Protein AF-A0A529NVM5-F1 (afdb_monomer)

Nearest PDB structures (foldseek):
  3u52-assembly1_D  TM=8.741E-01  e=4.262E-04  Stutzerimonas stutzeri
  3n1x-assembly1_B-1  TM=8.010E-01  e=1.648E-03  Pseudomonas sp. OX1
  5tdv-assembly1_F  TM=9.335E-01  e=7.988E-03  Ectopseudomonas mendocina
  3dhi-assembly1_B  TM=9.349E-01  e=1.059E-02  Ectopseudomonas mendocina
  5tds-assembly1_B  TM=7.898E-01  e=5.384E-03  Ectopseudomonas mendocina

Solvent-accessible surface area (backbone atoms only — not comparable to full-atom values): 11086 Å² total; per-residue (Å²): 128,81,80,79,72,69,96,60,102,57,93,59,75,88,70,72,85,52,94,60,70,87,42,96,63,81,76,90,69,85,49,95,53,102,57,71,48,72,45,49,74,72,26,60,77,72,45,88,51,47,92,76,81,47,96,56,68,68,92,62,55,49,99,87,66,45,48,86,67,51,73,79,75,46,91,74,84,71,98,56,75,82,71,65,72,60,90,82,50,66,43,76,67,58,43,52,57,51,51,54,52,51,52,54,48,54,53,50,53,52,53,49,37,57,74,72,44,52,76,78,73,55,55,70,70,57,54,52,45,45,60,52,57,54,40,52,46,27,57,57,29,36,53,52,11,52,53,26,53,57,50,25,72,56,36,78,34,39,44,56,16,48,51,31,39,56,54,13,49,54,27,39,49,51,20,49,48,53,70,77,107

Mean predicted aligned error: 7.05 Å

Radius of gyration: 23.06 Å; Cα contacts (8 Å, |Δi|>4): 132; chains: 1; bounding box: 57×32×64 Å

Foldseek 3Di:
DAQPPDPDLDPPPVPGDDVCPVPPDDDNDDDPDPDHDVLCVVFQCPPPDCVRPNSDPAPDDDPVRHHQEDPVVDPDDDPDLRPDADPVSDDDVNLCVVVVVVVVVVVVVVVVCVVVVVVVPDDPVVVVCLCPVVLVVLVVLLVQLVVLVVVLSHRRGRNRSRVSNSSSVVSNVSSVVSVVD

Structure (mmCIF, N/CA/C/O backbone):
data_AF-A0A529NVM5-F1
#
_entry.id   AF-A0A529NVM5-F1
#
loop_
_atom_site.group_PDB
_atom_site.id
_atom_site.type_symbol
_atom_site.label_atom_id
_atom_site.label_alt_id
_atom_site.label_comp_id
_atom_site.label_asym_id
_atom_site.label_entity_id
_atom_site.label_seq_id
_atom_site.pdbx_PDB_ins_code
_atom_site.Cartn_x
_atom_site.Cartn_y
_atom_site.Cartn_z
_atom_site.occupancy
_atom_site.B_iso_or_equiv
_atom_site.auth_seq_id
_atom_site.auth_comp_id
_atom_site.auth_asym_id
_atom_site.auth_atom_id
_atom_site.pdbx_PDB_model_num
ATOM 1 N N . MET A 1 1 ? 3.463 1.694 -30.653 1.00 33.12 1 MET A N 1
ATOM 2 C CA . MET A 1 1 ? 4.590 1.704 -31.615 1.00 33.12 1 MET A CA 1
ATOM 3 C C . MET A 1 1 ? 5.837 1.945 -30.790 1.00 33.12 1 MET A C 1
ATOM 5 O O . MET A 1 1 ? 5.874 2.990 -30.148 1.00 33.12 1 MET A O 1
ATOM 9 N N . PRO A 1 2 ? 6.788 1.002 -30.701 1.00 37.41 2 PRO A N 1
ATOM 10 C CA . PRO A 1 2 ? 8.022 1.267 -29.974 1.00 37.41 2 PRO A CA 1
ATOM 11 C C . PRO A 1 2 ? 8.706 2.457 -30.649 1.00 37.41 2 PRO A C 1
ATOM 13 O O . PRO A 1 2 ? 8.752 2.519 -31.879 1.00 37.41 2 PRO A O 1
ATOM 16 N N . ALA A 1 3 ? 9.161 3.431 -29.861 1.00 41.44 3 ALA A N 1
ATOM 17 C CA . ALA A 1 3 ? 9.941 4.536 -30.389 1.00 41.44 3 ALA A CA 1
ATOM 18 C C . ALA A 1 3 ? 11.150 3.939 -31.116 1.00 41.44 3 ALA A C 1
ATOM 20 O O . ALA A 1 3 ? 11.989 3.278 -30.504 1.00 41.44 3 ALA A O 1
ATOM 21 N N . THR A 1 4 ? 11.224 4.123 -32.432 1.00 44.16 4 THR A N 1
ATOM 22 C CA . THR A 1 4 ? 12.453 3.859 -33.171 1.00 44.16 4 THR A CA 1
ATOM 23 C C . THR A 1 4 ? 13.450 4.899 -32.692 1.00 44.16 4 THR A C 1
ATOM 25 O O . THR A 1 4 ? 13.384 6.057 -33.103 1.00 44.16 4 THR A O 1
ATOM 28 N N . SER A 1 5 ? 14.294 4.497 -31.7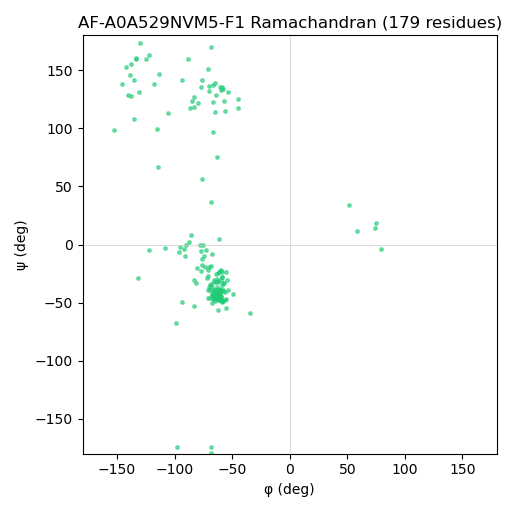40 1.00 44.94 5 SER A N 1
ATOM 29 C CA . SER A 1 5 ? 15.425 5.279 -31.253 1.00 44.94 5 SER A CA 1
ATOM 30 C C . SER A 1 5 ? 16.151 5.859 -32.462 1.00 44.94 5 SER A C 1
ATOM 32 O O . SER A 1 5 ? 16.615 5.120 -33.334 1.00 44.94 5 SER A O 1
ATOM 34 N N . SER A 1 6 ? 16.191 7.191 -32.551 1.00 43.59 6 SER A N 1
ATOM 35 C CA . SER A 1 6 ? 17.105 7.847 -33.471 1.00 43.59 6 SER A CA 1
ATOM 36 C C . SER A 1 6 ? 18.510 7.394 -33.088 1.00 43.59 6 SER A C 1
ATOM 38 O O . SER A 1 6 ? 18.859 7.317 -31.910 1.00 43.59 6 SER A O 1
ATOM 40 N N . SER A 1 7 ? 19.284 7.018 -34.096 1.00 44.81 7 SER A N 1
ATOM 41 C CA . SER A 1 7 ? 20.569 6.322 -34.022 1.00 44.81 7 SER A CA 1
ATOM 42 C C . SER A 1 7 ? 21.718 7.159 -33.439 1.00 44.81 7 SER A C 1
ATOM 44 O O . SER A 1 7 ? 22.854 7.066 -33.897 1.00 44.81 7 SER A O 1
ATOM 46 N N . VAL A 1 8 ? 21.447 8.005 -32.449 1.00 48.84 8 VAL A N 1
ATOM 47 C CA . VAL A 1 8 ? 22.445 8.808 -31.753 1.00 48.84 8 VAL A CA 1
ATOM 48 C C . VAL A 1 8 ? 22.134 8.707 -30.268 1.00 48.84 8 VAL A C 1
ATOM 50 O O . VAL A 1 8 ? 21.141 9.261 -29.804 1.00 48.84 8 VAL A O 1
ATOM 53 N N . GLY A 1 9 ? 22.977 7.981 -29.529 1.00 47.12 9 GLY A N 1
ATOM 54 C CA . GLY A 1 9 ? 22.955 7.907 -28.067 1.00 47.12 9 GLY A CA 1
ATOM 55 C C . GLY A 1 9 ? 23.246 9.276 -27.454 1.00 47.12 9 GLY A C 1
ATOM 56 O O . GLY A 1 9 ? 24.350 9.553 -27.004 1.00 47.12 9 GLY A O 1
ATOM 57 N N . SER A 1 10 ? 22.256 10.155 -27.501 1.00 55.34 10 SER A N 1
ATOM 58 C CA . SER A 1 10 ? 22.255 11.496 -26.942 1.00 55.34 10 SER A CA 1
ATOM 59 C C . SER A 1 10 ? 21.165 11.556 -25.881 1.00 55.34 10 SER A C 1
ATOM 61 O O . SER A 1 10 ? 20.054 11.082 -26.110 1.00 55.34 10 SER A O 1
ATOM 63 N N . GLY A 1 11 ? 21.447 12.192 -24.739 1.00 50.19 11 GLY A N 1
ATOM 64 C CA . GLY A 1 11 ? 20.472 12.446 -23.666 1.00 50.19 11 GLY A CA 1
ATOM 65 C C . GLY A 1 11 ? 19.281 13.328 -24.078 1.00 50.19 11 GLY A C 1
ATOM 66 O O . GLY A 1 11 ? 18.444 13.669 -23.245 1.00 50.19 11 GLY A O 1
ATOM 67 N N . ALA A 1 12 ? 19.178 13.695 -25.358 1.00 52.44 12 ALA A N 1
ATOM 68 C CA . ALA A 1 12 ? 18.055 14.394 -25.959 1.00 52.44 12 ALA A CA 1
ATOM 69 C C . ALA A 1 12 ? 16.847 13.464 -26.193 1.00 52.44 12 ALA A C 1
ATOM 71 O O . ALA A 1 12 ? 16.311 13.390 -27.298 1.00 52.44 12 ALA A O 1
ATOM 72 N N . ALA A 1 13 ? 16.353 12.801 -25.142 1.00 52.47 13 ALA A N 1
ATOM 73 C CA . ALA A 1 13 ? 15.047 12.136 -25.185 1.00 52.47 13 ALA A CA 1
ATOM 74 C C . ALA A 1 13 ? 13.915 13.117 -25.582 1.00 52.47 13 ALA A C 1
ATOM 76 O O . ALA A 1 13 ? 12.899 12.708 -26.133 1.00 52.47 13 ALA A O 1
ATOM 77 N N . GLY A 1 14 ? 14.116 14.425 -25.367 1.00 51.53 14 GLY A N 1
ATOM 78 C CA . GLY A 1 14 ? 13.171 15.488 -25.720 1.00 51.53 14 GLY A CA 1
ATOM 79 C C . GLY A 1 14 ? 13.121 15.905 -27.198 1.00 51.53 14 GLY A C 1
ATOM 80 O O . GLY A 1 14 ? 12.348 16.802 -27.515 1.00 51.53 14 GLY A O 1
ATOM 81 N N . ALA A 1 15 ? 13.923 15.313 -28.094 1.00 55.28 15 ALA A N 1
ATOM 82 C CA . ALA A 1 15 ? 13.982 15.715 -29.510 1.00 55.28 15 ALA A CA 1
ATOM 83 C C . ALA A 1 15 ? 13.356 14.703 -30.490 1.00 55.28 15 ALA A C 1
ATOM 85 O O . ALA A 1 15 ? 13.317 14.957 -31.695 1.00 55.28 15 ALA A O 1
ATOM 86 N N . ALA A 1 16 ? 12.884 13.549 -30.011 1.00 58.31 16 ALA A N 1
ATOM 87 C CA . ALA A 1 16 ? 12.280 12.538 -30.873 1.00 58.31 16 ALA A CA 1
ATOM 88 C C . ALA A 1 16 ? 10.826 12.906 -31.215 1.00 58.31 16 ALA A C 1
ATOM 90 O O . ALA A 1 16 ? 9.989 13.041 -30.326 1.00 58.31 16 ALA A O 1
ATOM 91 N N . ILE A 1 17 ? 10.518 13.030 -32.510 1.00 62.09 17 ILE A N 1
ATOM 92 C CA . ILE A 1 17 ? 9.141 13.149 -33.009 1.00 62.09 17 ILE A CA 1
ATOM 93 C C . ILE A 1 17 ? 8.602 11.732 -33.213 1.00 62.09 17 ILE A C 1
ATOM 95 O O . ILE A 1 17 ? 9.128 10.967 -34.020 1.00 62.09 17 ILE A O 1
ATOM 99 N N . PHE A 1 18 ? 7.560 11.374 -32.470 1.00 64.62 18 PHE A N 1
ATOM 100 C CA . PHE A 1 18 ? 6.860 10.094 -32.570 1.00 64.62 18 PHE A CA 1
ATOM 101 C C . PHE A 1 18 ? 5.376 10.331 -32.864 1.00 64.62 18 PHE A C 1
ATOM 103 O O . PHE A 1 18 ? 4.870 11.441 -32.707 1.00 64.62 18 PHE A O 1
ATOM 110 N N . ALA A 1 19 ? 4.671 9.292 -33.321 1.00 66.31 19 ALA A N 1
ATOM 111 C CA . ALA A 1 19 ? 3.226 9.376 -33.525 1.00 66.31 19 ALA A CA 1
ATOM 112 C C . ALA A 1 19 ? 2.554 9.868 -32.234 1.00 66.31 19 ALA A C 1
ATOM 114 O O . ALA A 1 19 ? 2.837 9.333 -31.166 1.00 66.31 19 ALA A O 1
ATOM 115 N N . ASP A 1 20 ? 1.681 10.871 -32.343 1.00 70.94 20 ASP A N 1
ATOM 116 C CA . ASP A 1 20 ? 1.056 11.570 -31.214 1.00 70.94 20 ASP A CA 1
ATOM 117 C C . ASP A 1 20 ? 1.976 12.570 -30.460 1.00 70.94 20 ASP A C 1
ATOM 119 O O . ASP A 1 20 ? 1.629 12.973 -29.353 1.00 70.94 20 ASP A O 1
ATOM 123 N N . SER A 1 21 ? 3.099 13.048 -31.026 1.00 70.19 21 SER A N 1
ATOM 124 C CA . SER A 1 21 ? 3.945 14.089 -30.392 1.00 70.19 21 SER A CA 1
ATOM 125 C C . SER A 1 21 ? 3.208 15.405 -30.097 1.00 70.19 21 SER A C 1
ATOM 127 O O . SER A 1 21 ? 3.544 16.093 -29.136 1.00 70.19 21 SER A O 1
ATOM 129 N N . ASP A 1 22 ? 2.171 15.724 -30.880 1.00 77.56 22 ASP A N 1
ATOM 130 C CA . ASP A 1 22 ? 1.296 16.894 -30.684 1.00 77.56 22 ASP A CA 1
ATOM 131 C C . ASP A 1 22 ? 0.076 16.583 -29.790 1.00 77.56 22 ASP A C 1
ATOM 133 O O . ASP A 1 22 ? -0.780 17.438 -29.534 1.00 77.56 22 ASP A O 1
ATOM 137 N N . SER A 1 23 ? -0.047 15.339 -29.316 1.00 78.56 23 SER A N 1
ATOM 138 C CA . SER A 1 23 ? -1.146 14.906 -28.460 1.00 78.56 23 SER A CA 1
ATOM 139 C C . SER A 1 23 ? -0.943 15.388 -27.029 1.00 78.56 23 SER A C 1
ATOM 141 O O . SER A 1 23 ? 0.100 15.196 -26.413 1.00 78.56 23 SER A O 1
ATOM 143 N N . ARG A 1 24 ? -2.017 15.904 -26.426 1.00 78.69 24 ARG A N 1
ATOM 144 C CA . ARG A 1 24 ? -2.078 16.171 -24.976 1.00 78.69 24 ARG A CA 1
ATOM 145 C C . ARG A 1 24 ? -2.264 14.905 -24.134 1.00 78.69 24 ARG A C 1
ATOM 147 O O . ARG A 1 24 ? -2.386 14.986 -22.916 1.00 78.69 24 ARG A O 1
ATOM 154 N N . LYS A 1 25 ? -2.360 13.747 -24.787 1.00 72.44 25 LYS A N 1
ATOM 155 C CA . LYS A 1 25 ? -2.405 12.423 -24.170 1.00 72.44 25 LYS A CA 1
ATOM 156 C C . LYS A 1 25 ? -1.157 11.677 -24.602 1.00 72.44 25 LYS A C 1
ATOM 158 O O . LYS A 1 25 ? -1.099 11.176 -25.725 1.00 72.44 25 LYS A O 1
ATOM 163 N N . TYR A 1 26 ? -0.172 11.654 -23.716 1.00 66.94 26 TYR A N 1
ATOM 164 C CA . TYR A 1 26 ? 1.092 10.980 -23.952 1.00 66.94 26 TYR A CA 1
ATOM 165 C C . TYR A 1 26 ? 0.860 9.467 -24.022 1.00 66.94 26 TYR A C 1
ATOM 167 O O . TYR A 1 26 ? 0.328 8.873 -23.090 1.00 66.94 26 TYR A O 1
ATOM 175 N N . ARG A 1 27 ? 1.245 8.838 -25.136 1.00 72.56 27 ARG A N 1
ATOM 176 C CA . ARG A 1 27 ? 1.135 7.387 -25.346 1.00 72.56 27 ARG A CA 1
ATOM 177 C C . ARG A 1 27 ? 2.533 6.774 -25.456 1.00 72.56 27 ARG A C 1
ATOM 179 O O . ARG A 1 27 ? 2.942 6.327 -26.521 1.00 72.56 27 ARG A O 1
ATOM 186 N N . TYR A 1 28 ? 3.278 6.808 -24.353 1.00 77.62 28 TYR A N 1
ATOM 187 C CA . TYR A 1 28 ? 4.646 6.272 -24.274 1.00 77.62 28 TYR A CA 1
ATOM 188 C C . TYR A 1 28 ? 4.712 4.843 -23.707 1.00 77.62 28 TYR A C 1
ATOM 190 O O . TYR A 1 28 ? 5.769 4.221 -23.733 1.00 77.62 28 TYR A O 1
ATOM 198 N N . PHE A 1 29 ? 3.585 4.299 -23.243 1.00 86.62 29 PHE A N 1
ATOM 199 C CA . PHE A 1 29 ? 3.448 2.919 -22.785 1.00 86.62 29 PHE A CA 1
ATOM 200 C C . PHE A 1 29 ? 2.194 2.264 -23.375 1.00 86.62 29 PHE A C 1
ATOM 202 O O . PHE A 1 29 ? 1.257 2.948 -23.797 1.00 86.62 29 PHE A O 1
ATOM 209 N N . ASP A 1 30 ? 2.166 0.931 -23.363 1.00 88.38 30 ASP A N 1
ATOM 210 C CA . ASP A 1 30 ? 0.989 0.160 -23.756 1.00 88.38 30 ASP A CA 1
ATOM 211 C C . ASP A 1 30 ? 0.014 0.043 -22.567 1.00 88.38 30 ASP A C 1
ATOM 213 O O . ASP A 1 30 ? 0.381 -0.498 -21.512 1.00 88.38 30 ASP A O 1
ATOM 217 N N . PRO A 1 31 ? -1.218 0.571 -22.683 1.00 91.94 31 PRO A N 1
ATOM 218 C CA . PRO A 1 31 ? -2.214 0.451 -21.627 1.00 91.94 31 PRO A CA 1
ATOM 219 C C . PRO A 1 31 ? -2.731 -0.986 -21.516 1.00 91.94 31 PRO A C 1
ATOM 221 O O . PRO A 1 31 ? -2.806 -1.714 -22.506 1.00 91.94 31 PRO A O 1
ATOM 224 N N . LYS A 1 32 ? -3.155 -1.393 -20.314 1.00 93.44 32 LYS A N 1
ATOM 225 C CA . LYS A 1 32 ? -3.771 -2.716 -20.102 1.00 93.44 32 LYS A CA 1
ATOM 226 C C . LYS A 1 32 ? -5.148 -2.828 -20.766 1.00 93.44 32 LYS A C 1
ATOM 228 O O . LYS A 1 32 ? -5.548 -3.914 -21.178 1.00 93.44 32 LYS A O 1
ATOM 233 N N . GLY A 1 33 ? -5.899 -1.727 -20.809 1.00 91.44 33 GLY A N 1
ATOM 234 C CA . GLY A 1 33 ? -7.201 -1.641 -21.473 1.00 91.44 33 GLY A CA 1
ATOM 235 C C . GLY A 1 33 ? -7.117 -1.038 -22.877 1.00 91.44 33 GLY A C 1
ATOM 236 O O . GLY A 1 33 ? -6.047 -0.706 -23.370 1.00 91.44 33 GLY A O 1
ATOM 237 N N . GLN A 1 34 ? -8.273 -0.806 -23.511 1.00 89.50 34 GLN A N 1
ATOM 238 C CA . GLN A 1 34 ? -8.334 -0.108 -24.809 1.00 89.50 34 GLN A CA 1
ATOM 239 C C . GLN A 1 34 ? -7.788 1.331 -24.748 1.00 89.50 34 GLN A C 1
ATOM 241 O O . GLN A 1 34 ? -7.418 1.911 -25.769 1.00 89.50 34 GLN A O 1
ATOM 246 N N . ARG A 1 35 ? -7.796 1.940 -23.558 1.00 89.12 35 ARG A N 1
ATOM 247 C CA . ARG A 1 35 ? -7.288 3.286 -23.282 1.00 89.12 35 ARG A CA 1
ATOM 248 C C . ARG A 1 35 ? -6.545 3.262 -21.954 1.00 89.12 35 ARG A C 1
ATOM 250 O O . ARG A 1 35 ? -6.974 2.551 -21.048 1.00 89.12 35 ARG A O 1
ATOM 257 N N . ALA A 1 36 ? -5.487 4.065 -21.858 1.00 91.19 36 ALA A N 1
ATOM 258 C CA . ALA A 1 36 ? -4.790 4.295 -20.602 1.00 91.19 36 ALA A CA 1
ATOM 259 C C . ALA A 1 36 ? -5.751 4.876 -19.567 1.00 91.19 36 ALA A C 1
ATOM 261 O O . ALA A 1 36 ? -6.566 5.756 -19.878 1.00 91.19 36 ALA A O 1
ATOM 262 N N . THR A 1 37 ? -5.678 4.352 -18.352 1.00 93.62 37 THR A N 1
ATOM 263 C CA . THR A 1 37 ? -6.372 4.937 -17.212 1.00 93.62 37 THR A CA 1
ATOM 264 C C 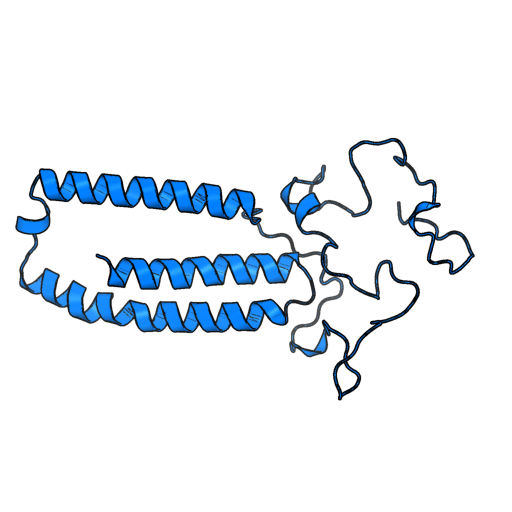. THR A 1 37 ? -5.493 5.987 -16.549 1.00 93.62 37 THR A C 1
ATOM 266 O O . THR A 1 37 ? -4.272 5.975 -16.679 1.00 93.62 37 THR A O 1
ATOM 269 N N . HIS A 1 38 ? -6.105 6.889 -15.781 1.00 92.56 38 HIS A N 1
ATOM 270 C CA . HIS A 1 38 ? -5.331 7.907 -15.073 1.00 92.56 38 HIS A CA 1
ATOM 271 C C . HIS A 1 38 ? -4.367 7.293 -14.044 1.00 92.56 38 HIS A C 1
ATOM 273 O O . HIS A 1 38 ? -3.294 7.827 -13.810 1.00 92.56 38 HIS A O 1
ATOM 279 N N . TYR A 1 39 ? -4.714 6.139 -13.465 1.00 95.00 39 TYR A N 1
ATOM 280 C CA . TYR A 1 39 ? -3.791 5.365 -12.635 1.00 95.00 39 TYR A CA 1
ATOM 281 C C . TYR A 1 39 ? -2.547 4.934 -13.413 1.00 95.00 39 TYR A C 1
ATOM 283 O O . TYR A 1 39 ? -1.438 5.051 -12.898 1.00 95.00 39 TYR A O 1
ATOM 291 N N . GLU A 1 40 ? -2.717 4.450 -14.645 1.00 94.50 40 GLU A N 1
ATOM 292 C CA . GLU A 1 40 ? -1.588 4.052 -15.485 1.00 94.50 40 GLU A CA 1
ATOM 293 C C . GLU A 1 40 ? -0.705 5.257 -15.811 1.00 94.50 40 GLU A C 1
ATOM 295 O O . GLU A 1 40 ? 0.502 5.178 -15.607 1.00 94.50 40 GLU A O 1
ATOM 300 N N . ASP A 1 41 ? -1.306 6.391 -16.184 1.00 91.56 41 ASP A N 1
ATOM 301 C CA . ASP A 1 41 ? -0.579 7.641 -16.450 1.00 91.56 41 ASP A CA 1
ATOM 302 C C . ASP A 1 41 ? 0.249 8.118 -15.243 1.00 91.56 41 ASP A C 1
ATOM 304 O O . ASP A 1 41 ? 1.307 8.720 -15.414 1.00 91.56 41 ASP A O 1
ATOM 308 N N . MET A 1 42 ? -0.233 7.860 -14.022 1.00 91.75 42 MET A N 1
ATOM 309 C CA . MET A 1 42 ? 0.401 8.295 -12.774 1.00 91.75 42 MET A CA 1
ATOM 310 C C . MET A 1 42 ? 1.389 7.277 -12.186 1.00 91.75 42 MET A C 1
ATOM 312 O O . MET A 1 42 ? 2.071 7.603 -11.215 1.00 91.75 42 MET A O 1
ATOM 316 N N . THR A 1 43 ? 1.451 6.042 -12.698 1.00 93.12 43 THR A N 1
ATOM 317 C CA . THR A 1 43 ? 2.236 4.963 -12.062 1.00 93.12 43 THR A CA 1
ATOM 318 C C . THR A 1 43 ? 3.142 4.184 -13.005 1.00 93.12 43 THR A C 1
ATOM 320 O O . THR A 1 43 ? 4.169 3.674 -12.557 1.00 93.12 43 THR A O 1
ATOM 323 N N . VAL A 1 44 ? 2.812 4.068 -14.291 1.00 92.88 44 VAL A N 1
ATOM 324 C CA . VAL A 1 44 ? 3.657 3.356 -15.255 1.00 92.88 44 VAL A CA 1
ATOM 325 C C . VAL A 1 44 ? 4.920 4.179 -15.501 1.00 92.88 44 VAL A C 1
ATOM 327 O O . VAL A 1 44 ? 4.847 5.382 -15.713 1.00 92.88 44 VAL A O 1
ATOM 330 N N . ASP A 1 45 ? 6.086 3.532 -15.439 1.00 88.81 45 ASP A N 1
ATOM 331 C CA . ASP A 1 45 ? 7.401 4.120 -15.754 1.00 88.81 45 ASP A CA 1
ATOM 332 C C . ASP A 1 45 ? 7.846 5.348 -14.951 1.00 88.81 45 ASP A C 1
ATOM 334 O O . ASP A 1 45 ? 8.872 5.951 -15.255 1.00 88.81 45 ASP A O 1
ATOM 338 N N . VAL A 1 46 ? 7.144 5.684 -13.868 1.00 90.00 46 VAL A N 1
ATOM 339 C CA . VAL A 1 46 ? 7.579 6.738 -12.940 1.00 90.00 46 VAL A CA 1
ATOM 340 C C . VAL A 1 46 ? 8.879 6.352 -12.217 1.00 90.00 46 VAL A C 1
ATOM 342 O O . VAL A 1 46 ? 9.680 7.216 -11.864 1.00 90.00 46 VAL A O 1
ATOM 345 N N . GLN A 1 47 ? 9.111 5.057 -11.980 1.00 89.00 47 GLN A N 1
ATOM 346 C CA . GLN A 1 47 ? 10.382 4.554 -11.451 1.00 89.00 47 GLN A CA 1
ATOM 347 C C . GLN A 1 47 ? 11.326 4.365 -12.630 1.00 89.00 47 GLN A C 1
ATOM 349 O O . GLN A 1 47 ? 10.973 3.626 -13.551 1.00 89.00 47 GLN A O 1
ATOM 354 N N . PRO A 1 48 ? 12.507 5.003 -12.605 1.00 85.38 48 PRO A N 1
ATOM 355 C CA . PRO A 1 48 ? 13.456 4.884 -13.696 1.00 85.38 48 PRO A CA 1
ATOM 356 C C . PRO A 1 48 ? 13.939 3.437 -13.770 1.00 85.38 48 PRO A C 1
ATOM 358 O O . PRO A 1 48 ? 14.572 2.953 -12.842 1.00 85.38 48 PRO A O 1
ATOM 361 N N . ASP A 1 49 ? 13.615 2.737 -14.851 1.00 88.00 49 ASP A N 1
ATOM 362 C CA . ASP A 1 49 ? 14.154 1.409 -15.141 1.00 88.00 49 ASP A CA 1
ATOM 363 C C . ASP A 1 49 ? 15.189 1.552 -16.263 1.00 88.00 49 ASP A C 1
ATOM 365 O O . ASP A 1 49 ? 14.804 1.911 -17.388 1.00 88.00 49 ASP A O 1
ATOM 369 N N . PRO A 1 50 ? 16.487 1.313 -15.989 1.00 85.56 50 PRO A N 1
ATOM 370 C CA . PRO A 1 50 ? 17.523 1.452 -17.001 1.00 85.56 50 PRO A CA 1
ATOM 371 C C . PRO A 1 50 ? 17.324 0.566 -18.229 1.00 85.56 50 PRO A C 1
ATOM 373 O O . PRO A 1 50 ? 17.773 0.929 -19.309 1.00 85.56 50 PRO A O 1
ATOM 376 N N . GLU A 1 51 ? 16.591 -0.543 -18.105 1.00 83.50 51 GLU A N 1
ATOM 377 C CA . GLU A 1 51 ? 16.316 -1.439 -19.231 1.00 83.50 51 GLU A CA 1
ATOM 378 C C . GLU A 1 51 ? 15.274 -0.889 -20.226 1.00 83.50 51 GLU A C 1
ATOM 380 O O . GLU A 1 51 ? 15.089 -1.478 -21.291 1.00 83.50 51 GLU A O 1
ATOM 385 N N . ARG A 1 52 ? 14.567 0.210 -19.907 1.00 81.38 52 ARG A N 1
ATOM 386 C CA . ARG A 1 52 ? 13.522 0.773 -20.786 1.00 81.38 52 ARG A CA 1
ATOM 387 C C . ARG A 1 52 ? 13.995 1.955 -21.622 1.00 81.38 52 ARG A C 1
ATOM 389 O O . ARG A 1 52 ? 14.006 1.870 -22.846 1.00 81.38 52 ARG A O 1
ATOM 396 N N . TYR A 1 53 ? 14.297 3.078 -20.972 1.00 74.62 53 TYR A N 1
ATOM 397 C CA . TYR A 1 53 ? 14.450 4.373 -21.657 1.00 74.62 53 TYR A CA 1
ATOM 398 C C . TYR A 1 53 ? 15.816 5.029 -21.454 1.00 74.62 53 TYR A C 1
ATOM 400 O O . TYR A 1 53 ? 16.062 6.097 -22.015 1.00 74.62 53 TYR A O 1
ATOM 408 N N . LEU A 1 54 ? 16.689 4.443 -20.631 1.00 74.56 54 LEU A N 1
ATOM 409 C CA . LEU A 1 54 ? 17.983 5.040 -20.319 1.00 74.56 54 LEU A CA 1
ATOM 410 C C . LEU A 1 54 ? 19.067 4.504 -21.259 1.00 74.56 54 LEU A C 1
ATOM 412 O O . LEU A 1 54 ? 19.095 3.331 -21.608 1.00 74.56 54 LEU A O 1
ATOM 416 N N . ILE A 1 55 ? 19.974 5.394 -21.664 1.00 76.94 55 ILE A N 1
ATOM 417 C CA . ILE A 1 55 ? 21.124 5.073 -22.533 1.00 76.94 55 ILE A CA 1
ATOM 418 C C . ILE A 1 55 ? 22.271 4.440 -21.727 1.00 76.94 55 ILE A C 1
ATOM 420 O O . ILE A 1 55 ? 23.149 3.785 -22.281 1.00 76.94 55 ILE A O 1
ATOM 424 N N . GLN A 1 56 ? 22.263 4.640 -20.412 1.00 81.19 56 GLN A N 1
ATOM 425 C CA . GLN A 1 56 ? 23.237 4.108 -19.468 1.00 81.19 56 GLN A CA 1
ATOM 426 C C . GLN A 1 56 ? 22.508 3.517 -18.261 1.00 81.19 56 GLN A C 1
ATOM 428 O O . GLN A 1 56 ? 21.355 3.867 -17.997 1.00 81.19 56 GLN A O 1
ATOM 433 N N . ASP A 1 57 ? 23.200 2.645 -17.531 1.00 87.38 57 ASP A N 1
ATOM 434 C CA . ASP A 1 57 ? 22.700 2.065 -16.286 1.00 87.38 57 ASP A CA 1
ATOM 435 C C . ASP A 1 57 ? 22.600 3.128 -15.164 1.00 87.38 57 ASP A C 1
ATOM 437 O O . ASP A 1 57 ? 22.804 4.328 -15.381 1.00 87.38 57 ASP A O 1
ATOM 441 N N . TRP A 1 58 ? 22.264 2.704 -13.947 1.00 89.06 58 TRP A N 1
ATOM 442 C CA . TRP A 1 58 ? 22.183 3.549 -12.759 1.00 89.06 58 TRP A CA 1
ATOM 443 C C . TRP A 1 58 ? 23.384 4.496 -12.611 1.00 89.06 58 TRP A C 1
ATOM 445 O O . TRP A 1 58 ? 24.534 4.075 -12.537 1.00 89.06 58 TRP A O 1
ATOM 455 N N . ILE A 1 59 ? 23.098 5.797 -12.491 1.00 87.75 59 ILE A N 1
ATOM 456 C CA . ILE A 1 59 ? 24.120 6.847 -12.307 1.00 87.75 59 ILE A CA 1
ATOM 457 C C . ILE A 1 59 ? 24.739 6.779 -10.899 1.00 87.75 59 ILE A C 1
ATOM 459 O O . ILE A 1 59 ? 25.872 7.203 -10.686 1.00 87.75 59 ILE A O 1
ATOM 463 N N . ILE A 1 60 ? 23.984 6.257 -9.926 1.00 88.00 60 ILE A N 1
ATOM 464 C CA . ILE A 1 60 ? 24.405 6.080 -8.535 1.00 88.00 60 ILE A CA 1
ATOM 465 C C . ILE A 1 60 ? 24.065 4.652 -8.112 1.00 88.00 60 ILE A C 1
ATOM 467 O O . ILE A 1 60 ? 22.923 4.211 -8.264 1.00 88.00 60 ILE A O 1
ATOM 471 N N . SER A 1 61 ? 25.049 3.980 -7.520 1.00 90.50 61 SER A N 1
ATOM 472 C CA . SER A 1 61 ? 24.936 2.624 -6.984 1.00 90.50 61 SER A CA 1
ATOM 473 C C . SER A 1 61 ? 25.358 2.576 -5.518 1.00 90.50 61 SER A C 1
ATOM 475 O O . SER A 1 61 ? 26.074 3.450 -5.024 1.00 90.50 61 SER A O 1
ATOM 477 N N . PHE A 1 62 ? 24.909 1.541 -4.812 1.00 92.62 62 PHE A N 1
ATOM 478 C CA . PHE A 1 62 ? 25.376 1.224 -3.466 1.00 92.62 62 PHE A CA 1
ATOM 479 C C . PHE A 1 62 ? 26.842 0.760 -3.477 1.00 92.62 62 PHE A C 1
ATOM 481 O O . PHE A 1 62 ? 27.422 0.494 -4.529 1.00 92.62 62 PHE A O 1
ATOM 488 N N . ALA A 1 63 ? 27.448 0.635 -2.291 1.00 94.19 63 ALA A N 1
ATOM 489 C CA . ALA A 1 63 ? 28.846 0.215 -2.138 1.00 94.19 63 ALA A CA 1
ATOM 490 C C . ALA A 1 63 ? 29.144 -1.182 -2.721 1.00 94.19 63 ALA A C 1
ATOM 492 O O . ALA A 1 63 ? 30.289 -1.471 -3.053 1.00 94.19 63 ALA A O 1
ATOM 493 N N . ASP A 1 64 ? 28.126 -2.036 -2.871 1.00 92.19 64 ASP A N 1
ATOM 494 C CA . ASP A 1 64 ? 28.224 -3.348 -3.522 1.00 92.19 64 ASP A CA 1
ATOM 495 C C . ASP A 1 64 ? 28.041 -3.286 -5.054 1.00 92.19 64 ASP A C 1
ATOM 497 O O . ASP A 1 64 ? 27.932 -4.322 -5.709 1.00 92.19 64 ASP A O 1
ATOM 501 N N . GLY A 1 65 ? 27.989 -2.080 -5.630 1.00 90.50 65 GLY A N 1
ATOM 502 C CA . GLY A 1 65 ? 27.831 -1.831 -7.061 1.00 90.50 65 GLY A CA 1
ATOM 503 C C . GLY A 1 65 ? 26.397 -1.965 -7.578 1.00 90.50 65 GLY A C 1
ATOM 504 O O . GLY A 1 65 ? 26.151 -1.663 -8.745 1.00 90.50 65 GLY A O 1
ATOM 505 N N . LYS A 1 66 ? 25.432 -2.372 -6.743 1.00 90.38 66 LYS A N 1
ATOM 506 C CA . LYS A 1 66 ? 24.037 -2.529 -7.172 1.00 90.38 66 LYS A CA 1
ATOM 507 C C . LYS A 1 66 ? 23.332 -1.186 -7.296 1.00 90.38 66 LYS A C 1
ATOM 509 O O . LYS A 1 66 ? 23.494 -0.299 -6.460 1.00 90.38 66 LYS A O 1
ATOM 514 N N . GLY A 1 67 ? 22.494 -1.079 -8.321 1.00 90.62 67 GLY A N 1
ATOM 515 C CA . GLY A 1 67 ? 21.642 0.079 -8.544 1.00 90.62 67 GLY A CA 1
ATOM 516 C C . GLY A 1 67 ? 20.532 0.254 -7.509 1.00 90.62 67 GLY A C 1
ATOM 517 O O . GLY A 1 67 ? 20.358 -0.544 -6.586 1.00 90.62 67 GLY A O 1
ATOM 518 N N . ALA A 1 68 ? 19.728 1.303 -7.692 1.00 89.56 68 ALA A N 1
ATOM 519 C CA . ALA A 1 68 ? 18.668 1.654 -6.749 1.00 89.56 68 ALA A CA 1
ATOM 520 C C . ALA A 1 68 ? 17.563 0.588 -6.642 1.00 89.56 68 ALA A C 1
ATOM 522 O O . ALA A 1 68 ? 16.984 0.428 -5.560 1.00 89.56 68 ALA A O 1
ATOM 523 N N . TYR A 1 69 ? 17.281 -0.129 -7.734 1.00 91.06 69 TYR A N 1
ATOM 524 C CA . TYR A 1 69 ? 16.292 -1.203 -7.798 1.00 91.06 69 TYR A CA 1
ATOM 525 C C . TYR A 1 69 ? 16.826 -2.349 -8.653 1.00 91.06 69 TYR A C 1
ATOM 527 O O . TYR A 1 69 ? 17.276 -2.139 -9.776 1.00 91.06 69 TYR A O 1
ATOM 535 N N . VAL A 1 70 ? 16.781 -3.563 -8.108 1.00 91.88 70 VAL A N 1
ATOM 536 C CA . VAL A 1 70 ? 17.360 -4.757 -8.730 1.00 91.88 70 VAL A CA 1
ATOM 537 C C . VAL A 1 70 ? 16.378 -5.924 -8.642 1.00 91.88 70 VAL A C 1
ATOM 539 O O . VAL A 1 70 ? 15.689 -6.090 -7.633 1.00 91.88 70 VAL A O 1
ATOM 542 N N . LYS A 1 71 ? 16.306 -6.748 -9.694 1.00 92.44 71 LYS A N 1
ATOM 543 C CA . LYS A 1 71 ? 15.383 -7.901 -9.772 1.00 92.44 71 LYS A CA 1
ATOM 544 C C . LYS A 1 71 ? 15.699 -8.968 -8.717 1.00 92.44 71 LYS A C 1
ATOM 546 O O . LYS A 1 71 ? 14.814 -9.691 -8.284 1.00 92.44 71 LYS A O 1
ATOM 551 N N . GLN A 1 72 ? 16.951 -9.018 -8.262 1.00 92.12 72 GLN A N 1
ATOM 552 C CA . GLN A 1 72 ? 17.472 -9.966 -7.276 1.00 92.12 72 GLN A CA 1
ATOM 553 C C . GLN A 1 72 ? 16.989 -9.695 -5.841 1.00 92.12 72 GLN A C 1
ATOM 555 O O . GLN A 1 72 ? 17.273 -10.490 -4.951 1.00 92.12 72 GLN A O 1
ATOM 560 N N . ASN A 1 73 ? 16.239 -8.613 -5.598 1.00 92.56 73 ASN A N 1
ATOM 561 C CA . ASN A 1 73 ? 15.600 -8.370 -4.299 1.00 92.56 73 ASN A CA 1
ATOM 562 C C . ASN A 1 73 ? 14.482 -9.379 -3.977 1.00 92.56 73 ASN A C 1
ATOM 564 O O . ASN A 1 73 ? 13.944 -9.374 -2.872 1.00 92.56 73 ASN A O 1
ATOM 568 N N . THR A 1 74 ? 14.108 -10.233 -4.931 1.00 94.69 74 THR A N 1
ATOM 569 C CA . THR A 1 74 ? 13.123 -11.297 -4.752 1.00 94.69 74 THR A CA 1
ATOM 570 C C . THR A 1 74 ? 13.537 -12.553 -5.514 1.00 94.69 74 THR A C 1
ATOM 572 O O . THR A 1 74 ? 14.235 -12.482 -6.523 1.00 94.69 74 THR A O 1
ATOM 575 N N . ALA A 1 75 ? 13.090 -13.715 -5.035 1.00 96.62 75 ALA A N 1
ATOM 576 C CA . ALA A 1 75 ? 13.228 -14.979 -5.758 1.00 96.62 75 ALA A CA 1
ATOM 577 C C . ALA A 1 75 ? 12.222 -15.105 -6.917 1.00 96.62 75 ALA A C 1
ATOM 579 O O . ALA A 1 75 ? 12.398 -15.944 -7.801 1.00 96.62 75 ALA A O 1
ATOM 580 N N . ALA A 1 76 ? 11.156 -14.295 -6.911 1.00 95.25 76 ALA A N 1
ATOM 581 C CA . ALA A 1 76 ? 10.167 -14.289 -7.979 1.00 95.25 76 ALA A CA 1
ATOM 582 C C . ALA A 1 76 ? 10.793 -13.815 -9.297 1.00 95.25 76 ALA A C 1
ATOM 584 O O . ALA A 1 76 ? 11.564 -12.859 -9.330 1.00 95.25 76 ALA A O 1
ATOM 585 N N . GLN A 1 77 ? 10.421 -14.469 -10.393 1.00 95.38 77 GLN A N 1
ATOM 586 C CA . GLN A 1 77 ? 10.874 -14.122 -11.735 1.00 95.38 77 GLN A CA 1
ATOM 587 C C . GLN A 1 77 ? 9.694 -13.625 -12.564 1.00 95.38 77 GLN A C 1
ATOM 589 O O . GLN A 1 77 ? 8.563 -14.081 -12.396 1.00 95.38 77 GLN A O 1
ATOM 594 N N . SER A 1 78 ? 9.962 -12.690 -13.471 1.00 94.12 78 SER A N 1
ATOM 595 C CA . SER A 1 78 ? 8.968 -12.177 -14.407 1.00 94.12 78 SER A CA 1
ATOM 596 C C . SER A 1 78 ? 9.632 -11.845 -15.733 1.00 94.12 78 SER A C 1
ATOM 598 O O . SER A 1 78 ? 10.708 -11.246 -15.758 1.00 94.12 78 SER A O 1
ATOM 600 N N . SER A 1 79 ? 8.966 -12.201 -16.831 1.00 94.25 79 SER A N 1
ATOM 601 C CA . SER A 1 79 ? 9.345 -11.751 -18.172 1.00 94.25 79 SER A CA 1
ATOM 602 C C . SER A 1 79 ? 9.044 -10.265 -18.387 1.00 94.25 79 SER A C 1
ATOM 604 O O . SER A 1 79 ? 9.646 -9.645 -19.258 1.00 94.25 79 SER A O 1
ATOM 606 N N . ASN A 1 80 ? 8.123 -9.686 -17.606 1.00 92.50 80 ASN A N 1
ATOM 607 C CA . ASN A 1 80 ? 7.770 -8.274 -17.666 1.00 92.50 80 ASN A CA 1
ATOM 608 C C . ASN A 1 80 ? 7.240 -7.771 -16.311 1.00 92.50 80 ASN A C 1
ATOM 610 O O . ASN A 1 80 ? 6.062 -7.920 -15.976 1.00 92.50 80 ASN A O 1
ATOM 614 N N . TRP A 1 81 ? 8.102 -7.120 -15.532 1.00 93.25 81 TRP A N 1
ATOM 615 C CA . TRP A 1 81 ? 7.728 -6.502 -14.254 1.00 93.25 81 TRP A CA 1
ATOM 616 C C . TRP A 1 81 ? 6.796 -5.286 -14.397 1.00 93.25 81 TRP A C 1
ATOM 618 O O . TRP A 1 81 ? 6.116 -4.912 -13.440 1.00 93.25 81 TRP A O 1
ATOM 628 N N . HIS A 1 82 ? 6.726 -4.693 -15.591 1.00 93.25 82 HIS A N 1
ATOM 629 C CA . HIS A 1 82 ? 5.836 -3.579 -15.926 1.00 93.25 82 HIS A CA 1
ATOM 630 C C . HIS A 1 82 ? 4.456 -4.041 -16.393 1.00 93.25 82 HIS A C 1
ATOM 632 O O . HIS A 1 82 ? 3.632 -3.203 -16.737 1.00 93.25 82 HIS A O 1
ATOM 638 N N . ALA A 1 83 ? 4.159 -5.345 -16.409 1.00 93.81 83 ALA A N 1
ATOM 639 C CA . ALA A 1 83 ? 2.835 -5.853 -16.780 1.00 93.81 83 ALA A CA 1
ATOM 640 C C . ALA A 1 83 ? 1.787 -5.690 -15.663 1.00 93.81 83 ALA A C 1
ATOM 642 O O . ALA A 1 83 ? 0.581 -5.695 -15.922 1.00 93.81 83 ALA A O 1
ATOM 643 N N . PHE A 1 84 ? 2.226 -5.569 -14.407 1.00 95.44 84 PHE A N 1
ATOM 644 C CA . PHE A 1 84 ? 1.317 -5.475 -13.271 1.00 95.44 84 PHE A CA 1
ATOM 645 C C . PHE A 1 84 ? 0.511 -4.166 -13.294 1.00 95.44 84 PHE A C 1
ATOM 647 O O . PHE A 1 84 ? 1.043 -3.085 -13.546 1.00 95.44 84 PHE A O 1
ATOM 654 N N . ARG A 1 85 ? -0.787 -4.269 -12.991 1.00 96.31 85 ARG A N 1
ATOM 655 C CA . ARG A 1 85 ? -1.699 -3.141 -12.753 1.00 96.31 85 ARG A CA 1
ATOM 656 C C . ARG A 1 85 ? -2.580 -3.482 -11.564 1.00 96.31 85 ARG A C 1
ATOM 658 O O . ARG A 1 85 ? -3.219 -4.539 -11.584 1.00 96.31 85 ARG A O 1
ATOM 665 N N . ALA A 1 86 ? -2.640 -2.595 -10.576 1.00 95.69 86 ALA A N 1
ATOM 666 C CA . ALA A 1 86 ? -3.508 -2.777 -9.422 1.00 95.69 86 ALA A CA 1
ATOM 667 C C . ALA A 1 86 ? -4.990 -2.760 -9.868 1.00 95.69 86 ALA A C 1
ATOM 669 O O . ALA A 1 86 ? -5.387 -1.846 -10.597 1.00 95.69 86 ALA A O 1
ATOM 670 N N . PRO A 1 87 ? -5.813 -3.761 -9.498 1.00 94.50 87 PRO A N 1
ATOM 671 C CA . PRO A 1 87 ? -7.218 -3.818 -9.915 1.00 94.50 87 PRO A CA 1
ATOM 672 C C . PRO A 1 87 ? -8.073 -2.650 -9.409 1.00 94.50 87 PRO A C 1
ATOM 674 O O . PRO A 1 87 ? -9.003 -2.236 -10.095 1.00 94.50 87 PRO A O 1
ATOM 677 N N . ASP A 1 88 ? -7.750 -2.121 -8.231 1.00 93.56 88 ASP A N 1
ATOM 678 C CA . ASP A 1 88 ? -8.394 -0.954 -7.619 1.00 93.56 88 ASP A CA 1
ATOM 679 C C . ASP A 1 88 ? -7.954 0.377 -8.247 1.00 93.56 88 ASP A C 1
ATOM 681 O O . ASP A 1 88 ? -8.603 1.397 -8.025 1.00 93.56 88 ASP A O 1
ATOM 685 N N . GLN A 1 89 ? -6.890 0.358 -9.062 1.00 95.06 89 GLN A N 1
ATOM 686 C CA . GLN A 1 89 ? -6.314 1.525 -9.733 1.00 95.06 89 GLN A CA 1
ATOM 687 C C . GLN A 1 89 ? -6.019 2.678 -8.769 1.00 95.06 89 GLN A C 1
ATOM 689 O O . GLN A 1 89 ? -6.145 3.859 -9.104 1.00 95.06 89 GLN A O 1
ATOM 694 N N . GLU A 1 90 ? -5.637 2.331 -7.546 1.00 95.31 90 GLU A N 1
ATOM 695 C CA . GLU A 1 90 ? -5.439 3.312 -6.499 1.00 95.31 90 GLU A CA 1
ATOM 696 C C . GLU A 1 90 ? -4.050 3.939 -6.606 1.00 95.31 90 GLU A C 1
ATOM 698 O O . GLU A 1 90 ? -3.039 3.245 -6.648 1.00 95.31 90 GLU A O 1
ATOM 703 N N . TRP A 1 91 ? -3.998 5.265 -6.647 1.00 93.94 91 TRP A N 1
ATOM 704 C CA . TRP A 1 91 ? -2.787 6.078 -6.530 1.00 93.94 91 TRP A CA 1
ATOM 705 C C . TRP A 1 91 ? -3.000 7.170 -5.473 1.00 93.94 91 TRP A C 1
ATOM 707 O O . TRP A 1 91 ? -4.114 7.326 -4.966 1.00 93.94 91 TRP A O 1
ATOM 717 N N . GLU A 1 92 ? -1.944 7.918 -5.141 1.00 93.69 92 GLU A N 1
ATOM 718 C CA . GLU A 1 92 ? -1.887 8.920 -4.058 1.00 93.69 92 GLU A CA 1
ATOM 719 C C . GLU A 1 92 ? -3.203 9.693 -3.842 1.00 93.69 92 GLU A C 1
ATOM 721 O O . GLU A 1 92 ? -3.834 9.571 -2.788 1.00 93.69 92 GLU A O 1
ATOM 726 N N . ARG A 1 93 ? -3.702 10.397 -4.862 1.00 95.31 93 ARG A N 1
ATOM 727 C CA . ARG A 1 93 ? -4.921 11.200 -4.729 1.00 95.31 93 ARG A CA 1
ATOM 728 C C . ARG A 1 93 ? -6.166 10.368 -4.449 1.00 95.31 93 ARG A C 1
ATOM 730 O O . ARG A 1 93 ? -6.951 10.714 -3.565 1.00 95.31 93 ARG A O 1
ATOM 737 N N . THR A 1 94 ? -6.397 9.304 -5.217 1.00 95.94 94 THR A N 1
ATOM 738 C CA . THR A 1 94 ? -7.592 8.461 -5.037 1.00 95.94 94 THR A CA 1
ATOM 739 C C . THR A 1 94 ? -7.564 7.750 -3.690 1.00 95.94 94 THR A C 1
ATOM 741 O O . THR A 1 94 ? -8.617 7.586 -3.073 1.00 95.94 94 THR A O 1
ATOM 744 N N . HIS A 1 95 ? -6.365 7.418 -3.201 1.00 96.69 95 HIS A N 1
ATOM 745 C CA . HIS A 1 95 ? -6.166 6.825 -1.891 1.00 96.69 95 HIS A CA 1
ATOM 746 C C . HIS A 1 95 ? -6.626 7.752 -0.778 1.00 96.69 95 HIS A C 1
ATOM 748 O O . HIS A 1 95 ? -7.540 7.417 -0.020 1.00 96.69 95 HIS A O 1
ATOM 754 N N . TYR A 1 96 ? -6.079 8.966 -0.730 1.00 96.75 96 TYR A N 1
ATOM 755 C CA . TYR A 1 96 ? -6.455 9.928 0.300 1.00 96.75 96 TYR A CA 1
ATOM 756 C C . TYR A 1 96 ? -7.925 10.340 0.214 1.00 96.75 96 TYR A C 1
ATOM 758 O O . TYR A 1 96 ? -8.587 10.469 1.243 1.00 96.75 96 TYR A O 1
ATOM 766 N N . GLN A 1 97 ? -8.481 10.478 -0.994 1.00 97.19 97 GLN A N 1
ATOM 767 C CA . GLN A 1 97 ? -9.911 10.744 -1.169 1.00 97.19 97 GLN A CA 1
ATOM 768 C C . GLN A 1 97 ? -10.785 9.621 -0.601 1.00 97.19 97 GLN A C 1
ATOM 770 O O . GLN A 1 97 ? -11.807 9.901 0.029 1.00 97.19 97 GLN A O 1
ATOM 775 N N . ARG A 1 98 ? -10.407 8.357 -0.819 1.00 96.06 98 ARG A N 1
ATOM 776 C CA . ARG A 1 98 ? -11.132 7.201 -0.286 1.00 96.06 98 ARG A CA 1
ATOM 777 C C . ARG A 1 98 ? -11.011 7.133 1.234 1.00 96.06 98 ARG A C 1
ATOM 779 O O . ARG A 1 98 ? -12.036 7.050 1.907 1.00 96.06 98 ARG A O 1
ATOM 786 N N . GLN A 1 99 ? -9.792 7.220 1.766 1.00 96.19 99 GLN A N 1
ATOM 787 C CA . GLN A 1 99 ? -9.539 7.171 3.209 1.00 96.19 99 GLN A CA 1
ATOM 788 C C . GLN A 1 99 ? -10.260 8.308 3.941 1.00 96.19 99 GLN A C 1
ATOM 790 O O . GLN A 1 99 ? -10.990 8.051 4.888 1.00 96.19 99 GLN A O 1
ATOM 795 N N . SER A 1 100 ? -10.189 9.547 3.444 1.00 97.19 100 SER A N 1
ATOM 796 C CA . SER A 1 100 ? -10.884 10.696 4.047 1.00 97.19 100 SER A CA 1
ATOM 797 C C . SER A 1 100 ? -12.405 10.503 4.144 1.00 97.19 100 SER A C 1
ATOM 799 O O . SER A 1 100 ? -13.024 10.853 5.156 1.00 97.19 100 SER A O 1
ATOM 801 N N . LYS A 1 101 ? -13.025 9.896 3.123 1.00 97.62 101 LYS A N 1
ATOM 802 C CA . LYS A 1 101 ? -14.454 9.555 3.165 1.00 97.62 101 LYS A CA 1
ATOM 803 C C . LYS A 1 101 ? -14.747 8.483 4.212 1.00 97.62 101 LYS A C 1
ATOM 805 O O . LYS A 1 101 ? -15.716 8.631 4.952 1.00 97.62 101 LYS A O 1
ATOM 810 N N . ILE A 1 102 ? -13.924 7.434 4.284 1.00 95.94 102 ILE A N 1
ATOM 811 C CA . ILE A 1 102 ? -14.059 6.366 5.288 1.00 95.94 102 ILE A CA 1
ATOM 812 C C . ILE A 1 102 ? -13.982 6.958 6.698 1.00 95.94 102 ILE A C 1
ATOM 814 O O . ILE A 1 102 ? -14.894 6.735 7.490 1.00 95.94 102 ILE A O 1
ATOM 818 N N . GLU A 1 103 ? -12.985 7.800 6.968 1.00 95.38 103 GLU A N 1
ATOM 819 C CA . GLU A 1 103 ? -12.824 8.484 8.254 1.00 95.38 103 GLU A CA 1
ATOM 820 C C . GLU A 1 103 ? -14.049 9.298 8.651 1.00 95.38 103 GLU A C 1
ATOM 822 O O . GLU A 1 103 ? -14.568 9.178 9.762 1.00 95.38 103 GLU A O 1
ATOM 827 N N . THR A 1 104 ? -14.558 10.099 7.716 1.00 97.69 104 THR A N 1
ATOM 828 C CA . THR A 1 104 ? -15.739 10.932 7.952 1.00 97.69 104 THR A CA 1
ATOM 829 C C . THR A 1 104 ? -16.961 10.072 8.292 1.00 97.69 104 THR A C 1
ATOM 831 O O . THR A 1 104 ? -17.729 10.401 9.200 1.00 97.69 104 THR A O 1
ATOM 834 N N . MET A 1 105 ? -17.138 8.942 7.598 1.00 97.50 105 MET A N 1
ATOM 835 C CA . MET A 1 105 ? -18.231 8.005 7.866 1.00 97.50 105 MET A CA 1
ATOM 836 C C . MET A 1 105 ? -18.083 7.331 9.233 1.00 97.50 105 MET A C 1
ATOM 838 O O . MET A 1 105 ? -19.048 7.318 9.997 1.00 97.50 105 MET A O 1
ATOM 842 N N . VAL A 1 106 ? -16.892 6.826 9.569 1.00 95.44 106 VAL A N 1
ATOM 843 C CA . VAL A 1 106 ? -16.609 6.182 10.863 1.00 95.44 106 VAL A CA 1
ATOM 844 C C . VAL A 1 106 ? -16.885 7.150 12.012 1.00 95.44 106 VAL A C 1
ATOM 846 O O . VAL A 1 106 ? -17.645 6.825 12.926 1.00 95.44 106 VAL A O 1
ATOM 849 N N . GLN A 1 107 ? -16.365 8.376 11.934 1.00 96.06 107 GLN A N 1
ATOM 850 C CA . GLN A 1 107 ? -16.605 9.401 12.951 1.00 96.06 107 GLN A CA 1
ATOM 851 C C . GLN A 1 107 ? -18.094 9.735 13.093 1.00 96.06 107 GLN A C 1
ATOM 853 O O . GLN A 1 107 ? -18.597 9.838 14.213 1.00 96.06 107 GLN A O 1
ATOM 858 N N . SER A 1 108 ? -18.820 9.872 11.980 1.00 97.75 108 SER A N 1
ATOM 859 C CA . SER A 1 108 ? -20.263 10.133 11.997 1.00 97.75 108 SER A CA 1
ATOM 860 C C . SER A 1 108 ? -21.042 9.003 12.681 1.00 97.75 108 SER A C 1
ATOM 862 O O . SER A 1 108 ? -21.840 9.261 13.586 1.00 97.75 108 SER A O 1
ATOM 864 N N . VAL A 1 109 ? -20.764 7.745 12.319 1.00 96.94 109 VAL A N 1
ATOM 865 C CA . VAL A 1 109 ? -21.405 6.561 12.916 1.00 96.94 109 VAL A CA 1
ATOM 866 C C . VAL A 1 109 ? -21.134 6.495 14.417 1.00 96.94 109 VAL A C 1
ATOM 868 O O . VAL A 1 109 ? -22.070 6.337 15.202 1.00 96.94 109 VAL A O 1
ATOM 871 N N . ILE A 1 110 ? -19.884 6.690 14.837 1.00 95.62 110 ILE A N 1
ATOM 872 C CA . ILE A 1 110 ? -19.495 6.645 16.252 1.00 95.62 110 ILE A CA 1
ATOM 873 C C . ILE A 1 110 ? -20.151 7.776 17.045 1.00 95.62 110 ILE A C 1
ATOM 875 O O . ILE A 1 110 ? -20.679 7.547 18.136 1.00 95.62 110 ILE A O 1
ATOM 879 N N . ASN A 1 111 ? -20.176 8.993 16.500 1.00 97.00 111 ASN A N 1
ATOM 880 C CA . ASN A 1 111 ? -20.818 10.133 17.147 1.00 97.00 111 ASN A CA 1
ATOM 881 C C . ASN A 1 111 ? -22.325 9.914 17.314 1.00 97.00 111 ASN A C 1
ATOM 883 O O . ASN A 1 111 ? -22.873 10.195 18.382 1.00 97.00 111 ASN A O 1
ATOM 887 N N . ASN A 1 112 ? -22.994 9.371 16.297 1.00 98.00 112 ASN A N 1
ATOM 888 C CA . ASN A 1 112 ? -24.419 9.058 16.368 1.00 98.00 112 ASN A CA 1
ATOM 889 C C . ASN A 1 112 ? -24.705 7.927 17.364 1.00 98.00 112 ASN A C 1
ATOM 891 O O . ASN A 1 112 ? -25.618 8.061 18.176 1.00 98.00 112 ASN A O 1
ATOM 895 N N . ALA A 1 113 ? -23.890 6.869 17.379 1.00 96.62 113 ALA A N 1
ATOM 896 C CA . ALA A 1 113 ? -24.003 5.774 18.343 1.00 96.62 113 ALA A CA 1
ATOM 897 C C . ALA A 1 113 ? -23.823 6.256 19.794 1.00 96.62 113 ALA A C 1
ATOM 899 O O . ALA A 1 113 ? -24.551 5.842 20.696 1.00 96.62 113 ALA A O 1
ATOM 900 N N . ARG A 1 114 ? -22.881 7.176 20.036 1.00 95.88 114 ARG A N 1
ATOM 901 C CA . ARG A 1 114 ? -22.696 7.794 21.359 1.00 95.88 114 ARG A CA 1
ATOM 902 C C . ARG A 1 114 ? -23.906 8.636 21.765 1.00 95.88 114 ARG A C 1
ATOM 904 O O . ARG A 1 114 ? -24.361 8.509 22.899 1.00 95.88 114 ARG A O 1
ATOM 911 N N . LYS A 1 115 ? -24.457 9.442 20.849 1.00 97.50 115 LYS A N 1
ATOM 912 C CA . LYS A 1 115 ? -25.666 10.253 21.094 1.00 97.50 115 LYS A CA 1
ATOM 913 C C . LYS A 1 115 ? -26.897 9.398 21.397 1.00 97.50 115 LYS A C 1
ATOM 915 O O . LYS A 1 115 ? -27.670 9.760 22.276 1.00 97.50 115 LYS A O 1
ATOM 920 N N . SER A 1 116 ? -27.063 8.264 20.716 1.00 97.44 116 SER A N 1
ATOM 921 C CA . SER A 1 116 ? -28.165 7.327 20.977 1.00 97.44 116 SER A CA 1
ATOM 922 C C . SER A 1 116 ? -27.951 6.461 22.223 1.00 97.44 116 SER A C 1
ATOM 924 O O . SER A 1 116 ? -28.843 5.713 22.612 1.00 97.44 116 SER A O 1
ATOM 926 N N . GLY A 1 117 ? -26.782 6.547 22.866 1.00 96.81 117 GLY A N 1
ATOM 927 C CA . GLY A 1 117 ? -26.447 5.743 24.037 1.00 96.81 117 GLY A CA 1
ATOM 928 C C . GLY A 1 117 ? -26.144 4.276 23.727 1.00 96.81 117 GLY A C 1
ATOM 929 O O . GLY A 1 117 ? -26.074 3.486 24.666 1.00 96.81 117 GLY A O 1
ATOM 930 N N . ALA A 1 118 ? -25.915 3.909 22.461 1.00 95.19 118 ALA A N 1
ATOM 931 C CA . ALA A 1 118 ? -25.659 2.529 22.043 1.00 95.19 118 ALA A CA 1
ATOM 932 C C . ALA A 1 118 ? -24.513 1.834 22.813 1.00 95.19 118 ALA A C 1
ATOM 934 O O . ALA A 1 118 ? -24.693 0.685 23.202 1.00 95.19 118 ALA A O 1
ATOM 935 N N . PRO A 1 119 ? -23.378 2.484 23.153 1.00 93.00 119 PRO A N 1
ATOM 936 C CA . PRO A 1 119 ? -22.333 1.817 23.937 1.00 93.00 119 PRO A CA 1
ATOM 937 C C . PRO A 1 119 ? -22.788 1.335 25.325 1.00 93.00 119 PRO A C 1
ATOM 939 O O . PRO A 1 119 ? -22.185 0.428 25.887 1.00 93.00 119 PRO A O 1
ATOM 942 N N . LYS A 1 120 ? -23.853 1.923 25.895 1.00 94.12 120 LYS A N 1
ATOM 943 C CA . LYS A 1 120 ? -24.378 1.536 27.216 1.00 94.12 120 LYS A CA 1
ATOM 944 C C . LYS A 1 120 ? -25.114 0.197 27.191 1.00 94.12 120 LYS A C 1
ATOM 946 O O . LYS A 1 120 ? -25.315 -0.384 28.252 1.00 94.12 120 LYS A O 1
ATOM 951 N N . THR A 1 121 ? -25.543 -0.266 26.017 1.00 95.62 121 THR A N 1
ATOM 952 C CA . THR A 1 121 ? -26.292 -1.521 25.869 1.00 95.62 121 THR A CA 1
ATOM 953 C C . THR A 1 121 ? -25.388 -2.722 25.609 1.00 95.62 121 THR A C 1
ATOM 955 O O . THR A 1 121 ? -25.880 -3.845 25.537 1.00 95.62 121 THR A O 1
ATOM 958 N N . PHE A 1 122 ? -24.076 -2.511 25.469 1.00 95.19 122 PHE A N 1
ATOM 959 C CA . PHE A 1 122 ? -23.135 -3.599 25.240 1.00 95.19 122 PHE A CA 1
ATOM 960 C C . PHE A 1 122 ? -22.992 -4.457 26.495 1.00 95.19 122 PHE A C 1
ATOM 962 O O . PHE A 1 122 ? -22.854 -3.946 27.609 1.00 95.19 122 PHE A O 1
ATOM 969 N N . ASP A 1 123 ? -22.985 -5.773 26.299 1.00 97.56 123 ASP A N 1
ATOM 970 C CA . ASP A 1 123 ? -22.683 -6.709 27.372 1.00 97.56 123 ASP A CA 1
ATOM 971 C C . ASP A 1 123 ? -21.26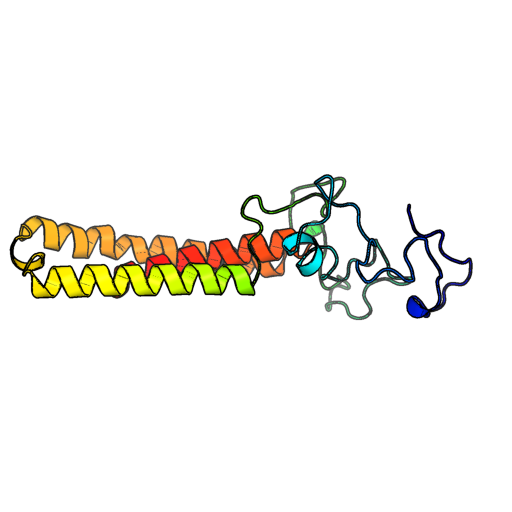9 -6.461 27.926 1.00 97.56 123 ASP A C 1
ATOM 973 O O . ASP A 1 123 ? -20.303 -6.271 27.183 1.00 97.56 123 ASP A O 1
ATOM 977 N N . LYS A 1 124 ? -21.136 -6.469 29.255 1.00 96.00 124 LYS A N 1
ATOM 978 C CA . LYS A 1 124 ? -19.874 -6.121 29.924 1.00 96.00 124 LYS A CA 1
ATOM 979 C C . LYS A 1 124 ? -18.785 -7.168 29.697 1.00 96.00 124 LYS A C 1
ATOM 981 O O . LYS A 1 124 ? -17.613 -6.800 29.599 1.00 96.00 124 LYS A O 1
ATOM 986 N N . ALA A 1 125 ? -19.145 -8.450 29.618 1.00 97.12 125 ALA A N 1
ATOM 987 C CA . ALA A 1 125 ? -18.176 -9.501 29.323 1.00 97.12 125 ALA A CA 1
ATOM 988 C C . ALA A 1 125 ? -17.688 -9.378 27.873 1.00 97.12 125 ALA A C 1
ATOM 990 O O . ALA A 1 125 ? -16.486 -9.469 27.615 1.00 97.12 125 ALA A O 1
ATOM 991 N N . TRP A 1 126 ? -18.591 -9.054 26.947 1.00 96.38 126 TRP A N 1
ATOM 992 C CA . TRP A 1 126 ? -18.246 -8.788 25.556 1.00 96.38 126 TRP A CA 1
ATOM 993 C C . TRP A 1 126 ? -17.312 -7.587 25.393 1.00 96.38 126 TRP A C 1
ATOM 995 O O . TRP A 1 126 ? -16.310 -7.687 24.686 1.00 96.38 126 TRP A O 1
ATOM 1005 N N . VAL A 1 127 ? -17.556 -6.482 26.105 1.00 96.00 127 VAL A N 1
ATOM 1006 C CA . VAL A 1 127 ? -16.642 -5.324 26.104 1.00 96.00 127 VAL A CA 1
ATOM 1007 C C . VAL A 1 127 ? -15.230 -5.738 26.521 1.00 96.00 127 VAL A C 1
ATOM 1009 O O . VAL A 1 127 ? -14.256 -5.308 25.902 1.00 96.00 127 VAL A O 1
ATOM 1012 N N . LYS A 1 128 ? -15.092 -6.616 27.523 1.00 96.75 128 LYS A N 1
ATOM 1013 C CA . LYS A 1 128 ? -13.775 -7.110 27.941 1.00 96.75 128 LYS A CA 1
ATOM 1014 C C . LYS A 1 128 ? -13.103 -7.959 26.859 1.00 96.75 128 LYS A C 1
ATOM 1016 O O . LYS A 1 128 ? -11.896 -7.830 26.653 1.00 96.75 128 LYS A O 1
ATOM 1021 N N . ILE A 1 129 ? -13.871 -8.791 26.152 1.00 96.81 129 ILE A N 1
ATOM 1022 C CA . ILE A 1 129 ? -13.373 -9.585 25.021 1.00 96.81 129 ILE A CA 1
ATOM 1023 C C . ILE A 1 129 ? -12.884 -8.668 23.899 1.00 96.81 129 ILE A C 1
ATOM 1025 O O . ILE A 1 129 ? -11.768 -8.859 23.426 1.00 96.81 129 ILE A O 1
ATOM 1029 N N . LEU A 1 130 ? -13.654 -7.646 23.515 1.00 95.69 130 LEU A N 1
ATOM 1030 C CA . LEU A 1 130 ? -13.224 -6.667 22.513 1.00 95.69 130 LEU A CA 1
ATOM 1031 C C . LEU A 1 130 ? -11.938 -5.956 22.954 1.00 95.69 130 LEU A C 1
ATOM 1033 O O . LEU A 1 130 ? -10.953 -5.937 22.220 1.00 95.69 130 LEU A O 1
ATOM 1037 N N . GLN A 1 131 ? -11.898 -5.459 24.191 1.00 95.56 131 GLN A N 1
ATOM 1038 C CA . GLN A 1 131 ? -10.731 -4.756 24.720 1.00 95.56 131 GLN A CA 1
ATOM 1039 C C . GLN A 1 131 ? -9.457 -5.617 24.692 1.00 95.56 131 GLN A C 1
ATOM 1041 O O . GLN A 1 131 ? -8.374 -5.106 24.416 1.00 95.56 131 GLN A O 1
ATOM 1046 N N . THR A 1 132 ? -9.554 -6.909 25.020 1.00 96.75 132 THR A N 1
ATOM 1047 C CA . THR A 1 132 ? -8.377 -7.780 25.149 1.00 96.75 132 THR A CA 1
ATOM 1048 C C . THR A 1 132 ? -8.049 -8.530 23.860 1.00 96.75 132 THR A C 1
ATOM 1050 O O . THR A 1 132 ? -6.901 -8.505 23.431 1.00 96.75 132 THR A O 1
ATOM 1053 N N . GLN A 1 133 ? -9.027 -9.183 23.234 1.00 96.62 133 GLN A N 1
ATOM 1054 C CA . GLN A 1 133 ? -8.803 -10.052 22.074 1.00 96.62 133 GLN A CA 1
ATOM 1055 C C . GLN A 1 133 ? -8.728 -9.246 20.777 1.00 96.62 133 GLN A C 1
ATOM 1057 O O . GLN A 1 133 ? -7.728 -9.326 20.065 1.00 96.62 133 GLN A O 1
ATOM 1062 N N . LEU A 1 134 ? -9.734 -8.408 20.498 1.00 95.94 134 LEU A N 1
ATOM 1063 C CA . LEU A 1 134 ? -9.670 -7.511 19.339 1.00 95.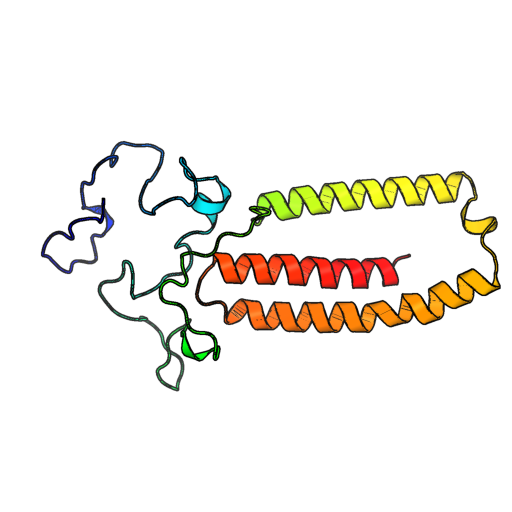94 134 LEU A CA 1
ATOM 1064 C C . LEU A 1 134 ? -8.560 -6.470 19.538 1.00 95.94 134 LEU A C 1
ATOM 1066 O O . LEU A 1 134 ? -7.780 -6.230 18.623 1.00 95.94 134 LEU A O 1
ATOM 1070 N N . GLY A 1 135 ? -8.411 -5.939 20.754 1.00 97.69 135 GLY A N 1
ATOM 1071 C CA . GLY A 1 135 ? -7.323 -5.026 21.103 1.00 97.69 135 GLY A CA 1
ATOM 1072 C C . GLY A 1 135 ? -5.921 -5.596 20.860 1.00 97.69 135 GLY A C 1
ATOM 1073 O O . GLY A 1 135 ? -5.028 -4.841 20.482 1.00 97.69 135 GLY A O 1
ATOM 1074 N N . ALA A 1 136 ? -5.709 -6.908 21.018 1.00 97.81 136 ALA A N 1
ATOM 1075 C CA . ALA A 1 136 ? -4.432 -7.553 20.702 1.00 97.81 136 ALA A CA 1
ATOM 1076 C C . ALA A 1 136 ? -4.167 -7.645 19.186 1.00 97.81 136 ALA A C 1
ATOM 1078 O O . ALA A 1 136 ? -3.011 -7.582 18.761 1.00 97.81 136 ALA A O 1
ATOM 1079 N N . TRP A 1 137 ? -5.218 -7.726 18.361 1.00 97.50 137 TRP A N 1
ATOM 1080 C CA . TRP A 1 137 ? -5.114 -7.848 16.900 1.00 97.50 137 TRP A CA 1
ATOM 1081 C C . TRP A 1 137 ? -4.361 -6.679 16.249 1.00 97.50 137 TRP A C 1
ATOM 1083 O O . TRP A 1 137 ? -3.673 -6.866 15.244 1.00 97.50 137 TRP A O 1
ATOM 1093 N N . LYS A 1 138 ? -4.391 -5.485 16.860 1.00 97.75 138 LYS A N 1
ATOM 1094 C CA . LYS A 1 138 ? -3.637 -4.317 16.375 1.00 97.75 138 LYS A CA 1
ATOM 1095 C C . LYS 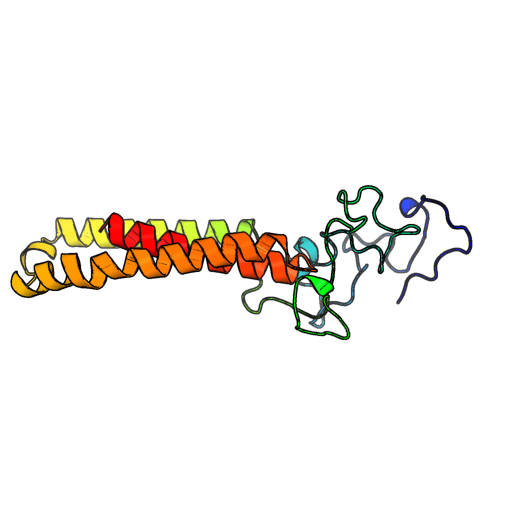A 1 138 ? -2.140 -4.588 16.212 1.00 97.75 138 LYS A C 1
ATOM 1097 O O . LYS A 1 138 ? -1.515 -3.997 15.342 1.00 97.75 138 LYS A O 1
ATOM 1102 N N . HIS A 1 139 ? -1.559 -5.472 17.029 1.00 98.25 139 HIS A N 1
ATOM 1103 C CA . HIS A 1 139 ? -0.137 -5.802 16.948 1.00 98.25 139 HIS A CA 1
ATOM 1104 C C . HIS A 1 139 ? 0.181 -6.616 15.691 1.00 98.25 139 HIS A C 1
ATOM 1106 O O . HIS A 1 139 ? 1.192 -6.358 15.041 1.00 98.25 139 HIS A O 1
ATOM 1112 N N . ALA A 1 140 ? -0.703 -7.548 15.318 1.00 98.06 140 ALA A N 1
ATOM 1113 C CA . ALA A 1 140 ? -0.575 -8.308 14.080 1.00 98.06 140 ALA A CA 1
ATOM 1114 C C . ALA A 1 140 ? -0.732 -7.392 12.856 1.00 98.06 140 ALA A C 1
ATOM 1116 O O . ALA A 1 140 ? 0.108 -7.413 11.959 1.00 98.06 140 ALA A O 1
ATOM 1117 N N . GLU A 1 141 ? -1.754 -6.531 12.849 1.00 98.38 141 GLU A N 1
ATOM 1118 C CA . GLU A 1 141 ? -1.970 -5.559 11.768 1.00 98.38 141 GLU A CA 1
ATOM 1119 C C . GLU A 1 141 ? -0.802 -4.572 11.643 1.00 98.38 141 GLU A C 1
ATOM 1121 O O . GLU A 1 141 ? -0.321 -4.326 10.539 1.00 98.38 141 GLU A O 1
ATOM 1126 N N . PHE A 1 142 ? -0.273 -4.072 12.764 1.00 98.44 142 PHE A N 1
ATOM 1127 C CA . PHE A 1 142 ? 0.902 -3.203 12.765 1.00 98.44 142 PHE A CA 1
ATOM 1128 C C . PHE A 1 142 ? 2.137 -3.909 12.192 1.00 98.44 142 PHE A C 1
ATOM 1130 O O . PHE A 1 142 ? 2.799 -3.350 11.321 1.00 98.44 142 PHE A O 1
ATOM 1137 N N . GLY A 1 143 ? 2.423 -5.142 12.626 1.00 98.44 143 GLY A N 1
ATOM 1138 C CA . GLY A 1 143 ? 3.551 -5.927 12.115 1.00 98.44 143 GLY A CA 1
ATOM 1139 C C . GLY A 1 143 ? 3.444 -6.222 10.616 1.00 98.44 143 GLY A C 1
ATOM 1140 O O . GLY A 1 143 ? 4.421 -6.092 9.879 1.00 98.44 143 GLY A O 1
ATOM 1141 N N . LEU A 1 144 ? 2.243 -6.550 10.131 1.00 98.38 144 LEU A N 1
ATOM 1142 C CA . LEU A 1 144 ? 1.996 -6.706 8.696 1.00 98.38 144 LEU A CA 1
ATOM 1143 C C . LEU A 1 144 ? 2.199 -5.378 7.954 1.00 98.38 144 LEU A C 1
ATOM 1145 O O . LEU A 1 144 ? 2.875 -5.350 6.926 1.00 98.38 144 LEU A O 1
ATOM 1149 N N . GLY A 1 145 ? 1.681 -4.271 8.489 1.00 98.38 145 GLY A N 1
ATOM 1150 C CA . GLY A 1 145 ? 1.837 -2.941 7.904 1.00 98.38 145 GLY A CA 1
ATOM 1151 C C . GLY A 1 145 ? 3.298 -2.514 7.770 1.00 98.38 145 GLY A C 1
ATOM 1152 O O . GLY A 1 145 ? 3.701 -2.080 6.690 1.00 98.38 145 GLY A O 1
ATOM 1153 N N . THR A 1 146 ? 4.114 -2.694 8.811 1.00 98.19 146 THR A N 1
ATOM 1154 C CA . THR A 1 146 ? 5.548 -2.364 8.772 1.00 98.19 146 THR A CA 1
ATOM 1155 C C . THR A 1 146 ? 6.331 -3.280 7.835 1.00 98.19 146 THR A C 1
ATOM 1157 O O . THR A 1 146 ? 7.206 -2.795 7.117 1.00 98.19 146 THR A O 1
ATOM 1160 N N . SER A 1 147 ? 5.981 -4.569 7.755 1.00 97.88 147 SER A N 1
ATOM 1161 C CA . SER A 1 147 ? 6.607 -5.492 6.796 1.00 97.88 147 SER A CA 1
ATOM 1162 C C . SER A 1 147 ? 6.379 -5.055 5.343 1.00 97.88 147 SER A C 1
ATOM 1164 O O . SER A 1 147 ? 7.317 -5.016 4.546 1.00 97.88 147 SER A O 1
ATOM 1166 N N . LEU A 1 148 ? 5.155 -4.632 5.007 1.00 97.88 148 LEU A N 1
ATOM 1167 C CA . LEU A 1 148 ? 4.819 -4.124 3.678 1.00 97.88 148 LEU A CA 1
ATOM 1168 C C . LEU A 1 148 ? 5.465 -2.758 3.416 1.00 97.88 148 LEU A C 1
ATOM 1170 O O . LEU A 1 148 ? 5.926 -2.505 2.306 1.00 97.88 148 LEU A O 1
ATOM 1174 N N . MET A 1 149 ? 5.558 -1.900 4.436 1.00 96.75 149 MET A N 1
ATOM 1175 C CA . MET A 1 149 ? 6.251 -0.611 4.338 1.00 96.75 149 MET A CA 1
ATOM 1176 C C . MET A 1 149 ? 7.727 -0.803 3.973 1.00 96.75 149 MET A C 1
ATOM 1178 O O . MET A 1 149 ? 8.261 -0.063 3.155 1.00 96.75 149 MET A O 1
ATOM 1182 N N . GLN A 1 150 ? 8.382 -1.822 4.534 1.00 95.44 150 GLN A N 1
ATOM 1183 C CA . GLN A 1 150 ? 9.742 -2.181 4.144 1.00 95.44 150 GLN A CA 1
ATOM 1184 C C . GLN A 1 150 ? 9.786 -2.775 2.728 1.00 95.44 150 GLN A C 1
ATOM 1186 O O . GLN A 1 150 ? 10.629 -2.381 1.922 1.00 95.44 150 GLN A O 1
ATOM 1191 N N . ALA A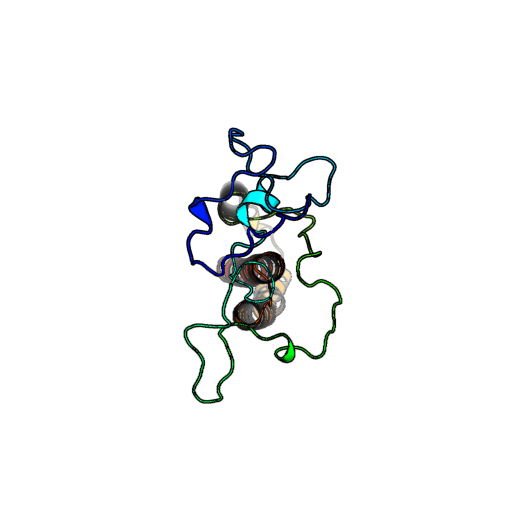 1 151 ? 8.882 -3.706 2.408 1.00 95.62 151 ALA A N 1
ATOM 1192 C CA . ALA A 1 151 ? 8.841 -4.374 1.105 1.00 95.62 151 ALA A CA 1
ATOM 1193 C C . ALA A 1 151 ? 8.654 -3.391 -0.063 1.00 95.62 151 ALA A C 1
ATOM 1195 O O . ALA A 1 151 ? 9.243 -3.576 -1.128 1.00 95.62 151 ALA A O 1
ATOM 1196 N N . GLN A 1 152 ? 7.894 -2.316 0.158 1.00 94.81 152 GLN A N 1
ATOM 1197 C CA . GLN A 1 152 ? 7.657 -1.237 -0.797 1.00 94.81 152 GLN A CA 1
ATOM 1198 C C . GLN A 1 152 ? 8.951 -0.697 -1.422 1.00 94.81 152 GLN A C 1
ATOM 1200 O O . GLN A 1 152 ? 9.009 -0.534 -2.642 1.00 94.81 152 GLN A O 1
ATOM 1205 N N . ARG A 1 153 ? 10.012 -0.502 -0.624 1.00 93.12 153 ARG A N 1
ATOM 1206 C CA . ARG A 1 153 ? 11.304 0.014 -1.105 1.00 93.12 153 ARG A CA 1
ATOM 1207 C C . ARG A 1 153 ? 11.927 -0.882 -2.173 1.00 93.12 153 ARG A C 1
ATOM 1209 O O . ARG A 1 153 ? 12.658 -0.389 -3.031 1.00 93.12 153 ARG A O 1
ATOM 1216 N N . TYR A 1 154 ? 11.664 -2.181 -2.113 1.00 93.81 154 TYR A N 1
ATOM 1217 C CA . TYR A 1 154 ? 12.280 -3.184 -2.975 1.00 93.81 154 TYR A CA 1
ATOM 1218 C C . TYR A 1 154 ? 11.433 -3.536 -4.204 1.00 93.81 154 TYR A C 1
ATOM 1220 O O . TYR A 1 154 ? 11.883 -4.327 -5.033 1.00 93.81 154 TYR A O 1
ATOM 1228 N N . GLY A 1 155 ? 10.241 -2.947 -4.354 1.00 93.69 155 GLY A N 1
ATOM 1229 C CA . GLY A 1 155 ? 9.409 -3.117 -5.543 1.00 93.69 155 GLY A CA 1
ATOM 1230 C C . GLY A 1 155 ? 10.155 -2.696 -6.814 1.00 93.69 155 GLY A C 1
ATOM 1231 O O . GLY A 1 155 ? 10.633 -1.568 -6.918 1.00 93.69 155 GLY A O 1
ATOM 1232 N N . TYR A 1 156 ? 10.260 -3.603 -7.791 1.00 94.00 156 TYR A N 1
ATOM 1233 C CA . TYR A 1 156 ? 11.023 -3.346 -9.022 1.00 94.00 156 TYR A CA 1
ATOM 1234 C C . TYR A 1 156 ? 10.363 -2.307 -9.946 1.00 94.00 156 TYR A C 1
ATOM 1236 O O . TYR A 1 156 ? 11.032 -1.717 -10.785 1.00 94.00 156 TYR A O 1
ATOM 1244 N N . THR A 1 157 ? 9.062 -2.053 -9.789 1.00 94.62 157 THR A N 1
ATOM 1245 C CA . THR A 1 157 ? 8.330 -1.030 -10.547 1.00 94.62 157 THR A CA 1
ATOM 1246 C C . THR A 1 157 ? 7.386 -0.249 -9.639 1.00 94.62 157 THR A C 1
ATOM 1248 O O . THR A 1 157 ? 6.909 -0.788 -8.632 1.00 94.62 157 THR A O 1
ATOM 1251 N N . GLN A 1 158 ? 7.038 0.994 -10.015 1.00 93.94 158 GLN A N 1
ATOM 1252 C CA . GLN A 1 158 ? 6.145 1.798 -9.171 1.00 93.94 158 GLN A CA 1
ATOM 1253 C C . GLN A 1 158 ? 4.766 1.187 -8.994 1.00 93.94 158 GLN A C 1
ATOM 1255 O O . GLN A 1 158 ? 4.171 1.346 -7.937 1.00 93.94 158 GLN A O 1
ATOM 1260 N N . MET A 1 159 ? 4.242 0.473 -9.990 1.00 95.62 159 MET A N 1
ATOM 1261 C CA . MET A 1 159 ? 2.921 -0.146 -9.870 1.00 95.62 159 MET A CA 1
ATOM 1262 C C . MET A 1 159 ? 2.895 -1.156 -8.712 1.00 95.62 159 MET A C 1
ATOM 1264 O O . MET A 1 159 ? 1.950 -1.164 -7.924 1.00 95.62 159 MET A O 1
ATOM 1268 N N . ILE A 1 160 ? 3.958 -1.959 -8.570 1.00 95.81 160 ILE A N 1
ATOM 1269 C CA . ILE A 1 160 ? 4.121 -2.932 -7.479 1.00 95.81 160 ILE A CA 1
ATOM 1270 C C . ILE A 1 160 ? 4.382 -2.213 -6.153 1.00 95.81 160 ILE A C 1
ATOM 1272 O O . ILE A 1 160 ? 3.757 -2.532 -5.140 1.00 95.81 160 ILE A O 1
ATOM 1276 N N . ASN A 1 161 ? 5.280 -1.228 -6.163 1.00 94.94 161 ASN A N 1
ATOM 1277 C CA . ASN A 1 161 ? 5.613 -0.402 -5.005 1.00 94.94 161 ASN A CA 1
ATOM 1278 C C . ASN A 1 161 ? 4.353 0.271 -4.421 1.00 94.94 161 ASN A C 1
ATOM 1280 O O . ASN A 1 161 ? 4.024 0.063 -3.255 1.00 94.94 161 ASN A O 1
ATOM 1284 N N . ASN A 1 162 ? 3.600 0.996 -5.247 1.00 95.38 162 ASN A N 1
ATOM 1285 C CA . ASN A 1 162 ? 2.395 1.720 -4.856 1.00 95.38 162 ASN A CA 1
ATOM 1286 C C . ASN A 1 162 ? 1.289 0.779 -4.346 1.00 95.38 162 ASN A C 1
ATOM 1288 O O . ASN A 1 162 ? 0.649 1.069 -3.336 1.00 95.38 162 ASN A O 1
ATOM 1292 N N . ALA A 1 163 ? 1.090 -0.381 -4.983 1.00 96.12 163 ALA A N 1
ATOM 1293 C CA . ALA A 1 163 ? 0.153 -1.387 -4.478 1.00 96.12 163 ALA A CA 1
ATOM 1294 C C . ALA A 1 163 ? 0.586 -1.935 -3.106 1.00 96.12 163 ALA A C 1
ATOM 1296 O O . ALA A 1 163 ? -0.239 -2.134 -2.217 1.00 96.12 163 ALA A O 1
ATOM 1297 N N . THR A 1 164 ? 1.886 -2.139 -2.899 1.00 96.69 164 THR A N 1
ATOM 1298 C CA . THR A 1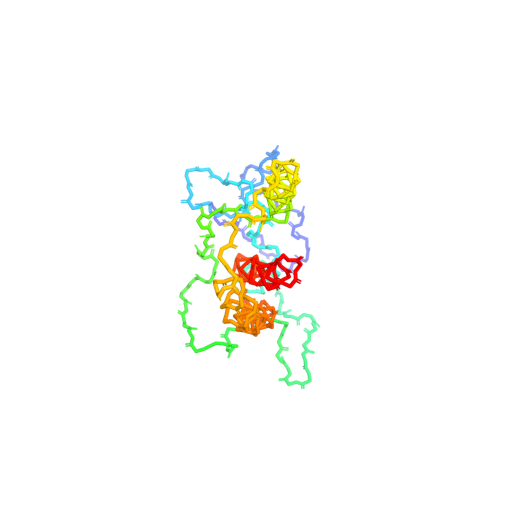 164 ? 2.428 -2.589 -1.607 1.00 96.69 164 THR A CA 1
ATOM 1299 C C . THR A 1 164 ? 2.242 -1.514 -0.532 1.00 96.69 164 THR A C 1
ATOM 1301 O O . THR A 1 164 ? 1.804 -1.817 0.579 1.00 96.69 164 THR A O 1
ATOM 1304 N N . LEU A 1 165 ? 2.500 -0.248 -0.873 1.00 96.06 165 LEU A N 1
ATOM 1305 C CA . LEU A 1 165 ? 2.375 0.894 0.031 1.00 96.06 165 LEU A CA 1
ATOM 1306 C C . LEU A 1 165 ? 0.933 1.147 0.474 1.00 96.06 165 LEU A C 1
ATOM 1308 O O . LEU A 1 165 ? 0.665 1.341 1.657 1.00 96.06 165 LEU A O 1
ATOM 1312 N N . THR A 1 166 ? -0.011 1.120 -0.464 1.00 96.50 166 THR A N 1
ATOM 1313 C CA . THR A 1 166 ? -1.436 1.304 -0.153 1.00 96.50 166 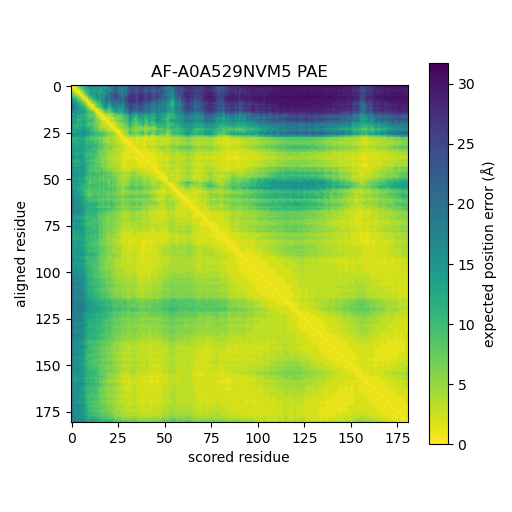THR A CA 1
ATOM 1314 C C . THR A 1 166 ? -1.941 0.178 0.750 1.00 96.50 166 THR A C 1
ATOM 1316 O O . THR A 1 166 ? -2.583 0.453 1.761 1.00 96.50 166 THR A O 1
ATOM 1319 N N . ASN A 1 167 ? -1.548 -1.077 0.506 1.00 96.62 167 ASN A N 1
ATOM 1320 C CA . ASN A 1 167 ? -1.867 -2.181 1.417 1.00 96.62 167 ASN A CA 1
ATOM 1321 C C . ASN A 1 167 ? -1.220 -2.024 2.805 1.00 96.62 167 ASN A C 1
ATOM 1323 O O . ASN A 1 167 ? -1.884 -2.270 3.813 1.00 96.62 167 ASN A O 1
ATOM 1327 N N . SER A 1 168 ? 0.034 -1.561 2.877 1.00 97.94 168 SER A N 1
ATOM 1328 C CA . SER A 1 168 ? 0.691 -1.208 4.146 1.00 97.94 168 SER A CA 1
ATOM 1329 C C . SER A 1 168 ? -0.129 -0.175 4.926 1.00 97.94 168 SER A C 1
ATOM 1331 O O . SER A 1 168 ? -0.413 -0.370 6.110 1.00 97.94 168 SER A O 1
ATOM 1333 N N . SER A 1 169 ? -0.589 0.881 4.2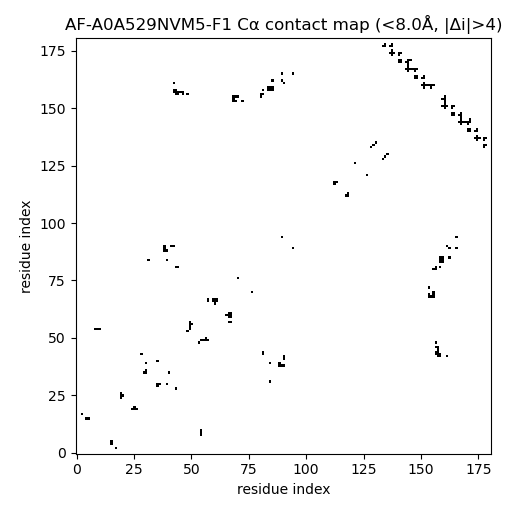51 1.00 97.44 169 SER A N 1
ATOM 1334 C CA . SER A 1 169 ? -1.373 1.943 4.885 1.00 97.44 169 SER A CA 1
ATOM 1335 C C . SER A 1 169 ? -2.694 1.438 5.474 1.00 97.44 169 SER A C 1
ATOM 1337 O O . SER A 1 169 ? -3.040 1.830 6.585 1.00 97.44 169 SER A O 1
ATOM 1339 N N . TYR A 1 170 ? -3.397 0.509 4.809 1.00 97.19 170 TYR A N 1
ATOM 1340 C CA . TYR A 1 170 ? -4.642 -0.064 5.337 1.00 97.19 170 TYR A CA 1
ATOM 1341 C C . TYR A 1 170 ? -4.403 -0.859 6.619 1.00 97.19 170 TYR A C 1
ATOM 1343 O O . TYR A 1 170 ? -5.183 -0.759 7.565 1.00 97.19 170 TYR A O 1
ATOM 1351 N N . LYS A 1 171 ? -3.303 -1.619 6.662 1.00 98.31 171 LYS A N 1
ATOM 1352 C CA . LYS A 1 171 ? -2.894 -2.393 7.837 1.00 98.31 171 LYS A CA 1
ATOM 1353 C C . LYS A 1 171 ? -2.576 -1.485 9.022 1.00 98.31 171 LYS A C 1
ATOM 1355 O O . LYS A 1 171 ? -3.089 -1.687 10.122 1.00 98.31 171 LYS A O 1
ATOM 1360 N N . LEU A 1 172 ? -1.806 -0.425 8.784 1.00 98.19 172 LEU A N 1
ATOM 1361 C CA . LEU A 1 172 ? -1.497 0.567 9.813 1.00 98.19 172 LEU A CA 1
ATOM 1362 C C . LEU A 1 172 ? -2.748 1.329 10.271 1.00 98.19 172 LEU A C 1
ATOM 1364 O O . LEU A 1 172 ? -2.910 1.565 11.469 1.00 98.19 172 LEU A O 1
ATOM 1368 N N . ARG A 1 173 ? -3.658 1.664 9.348 1.00 97.12 173 ARG A N 1
ATOM 1369 C CA . ARG A 1 173 ? -4.902 2.368 9.677 1.00 97.12 173 ARG A CA 1
ATOM 1370 C C . ARG A 1 173 ? -5.812 1.529 10.567 1.00 97.12 173 ARG A C 1
ATOM 1372 O O . ARG A 1 173 ? -6.276 2.039 11.582 1.00 97.12 173 ARG A O 1
ATOM 1379 N N . LEU A 1 174 ? -5.994 0.245 10.255 1.00 97.00 174 LEU A N 1
ATOM 1380 C CA . LEU A 1 174 ? -6.796 -0.655 11.085 1.00 97.00 174 LEU A CA 1
ATOM 1381 C C . LEU A 1 174 ? -6.197 -0.821 12.491 1.00 97.00 174 LEU A C 1
ATOM 1383 O O . LEU A 1 174 ? -6.927 -0.805 13.481 1.00 97.00 174 LEU A O 1
ATOM 1387 N N . ALA A 1 175 ? -4.869 -0.920 12.608 1.00 98.12 175 ALA A N 1
ATOM 1388 C CA . ALA A 1 175 ? -4.206 -0.963 13.913 1.00 98.12 175 ALA A CA 1
ATOM 1389 C C . ALA A 1 175 ? -4.466 0.310 14.747 1.00 98.12 175 ALA A C 1
ATOM 1391 O O . ALA A 1 175 ? -4.662 0.233 15.965 1.00 98.12 175 ALA A O 1
ATOM 1392 N N . GLN A 1 176 ? -4.497 1.479 14.098 1.00 97.19 176 GLN A N 1
ATOM 1393 C CA . GLN A 1 176 ? -4.861 2.745 14.737 1.00 97.19 176 GLN A CA 1
ATOM 1394 C C . GLN A 1 176 ? -6.337 2.765 15.151 1.00 97.19 176 GLN A C 1
ATOM 1396 O O . GLN A 1 176 ? -6.628 3.163 16.274 1.00 97.19 176 GLN A O 1
ATOM 1401 N N . ASP A 1 177 ? -7.258 2.288 14.310 1.00 95.81 177 ASP A N 1
ATOM 1402 C CA . ASP A 1 177 ? -8.691 2.236 14.638 1.00 95.81 177 ASP A CA 1
ATOM 1403 C C . ASP A 1 177 ? -8.985 1.374 15.860 1.00 95.81 177 ASP A C 1
ATOM 1405 O O . ASP A 1 177 ? -9.668 1.827 16.772 1.00 95.81 177 ASP A O 1
ATOM 1409 N N . ILE A 1 178 ? -8.389 0.182 15.932 1.00 96.38 178 ILE A N 1
ATOM 1410 C CA . ILE A 1 178 ? -8.491 -0.703 17.104 1.00 96.38 178 ILE A CA 1
ATOM 1411 C C . ILE A 1 178 ? -7.893 -0.046 18.363 1.00 96.38 178 ILE A C 1
ATOM 1413 O O . ILE A 1 178 ? -8.230 -0.404 19.487 1.00 96.38 178 ILE A O 1
ATOM 1417 N N . THR A 1 179 ? -6.962 0.898 18.203 1.00 95.62 179 THR A N 1
ATOM 1418 C CA . THR A 1 179 ? -6.381 1.635 19.334 1.00 95.62 179 THR A CA 1
ATOM 1419 C C . THR A 1 179 ? -7.271 2.791 19.790 1.00 95.62 179 THR A C 1
ATOM 1421 O O . THR A 1 179 ? -7.273 3.119 20.975 1.00 95.62 179 THR A O 1
ATOM 1424 N N . LEU A 1 180 ? -7.988 3.430 18.863 1.00 93.19 180 LEU A N 1
ATOM 1425 C CA . LEU A 1 180 ? -8.810 4.612 19.125 1.00 93.19 180 LEU A CA 1
ATOM 1426 C C . LEU A 1 180 ? -10.202 4.277 19.674 1.00 93.19 180 LEU A C 1
ATOM 1428 O O . LEU A 1 180 ? -10.767 5.100 20.405 1.00 93.19 180 LEU A O 1
ATOM 1432 N N . TYR A 1 181 ? -10.763 3.125 19.298 1.00 90.38 181 TYR A N 1
ATOM 1433 C CA . TYR A 1 181 ? -12.157 2.749 19.551 1.00 90.38 181 TYR A CA 1
ATOM 1434 C C . TYR A 1 181 ? -12.277 1.458 20.355 1.00 90.38 181 TYR A C 1
ATOM 1436 O O . TYR A 1 181 ? -13.144 1.446 21.260 1.00 90.38 181 TYR A O 1
#

Sequence (181 aa):
MPATSSSVGSGAAGAAIFADSDSRKYRYFDPKGQRATHYEDMTVDVQPDPERYLIQDWIISFADGKGAYVKQNTAAQSSNWHAFRAPDQEWERTHYQRQSKIETMVQSVINNARKSGAPKTFDKAWVKILQTQLGAWKHAEFGLGTSLMQAQRYGYTQMINNATLTNSSYKLRLAQDITLY

Secondary structure (DSSP, 8-state):
------SS--S-GGG---TTTT-SS---S--SSSS--HHHHHHTT-S--TTTT-SSS-SS--TTS--SS-GGGSS---S-GGG---TT---HHHHHHHHHHHHHHHHHHHHHHHHTTGGGGS-HHHHHHIIIIIHHHHHHHHHHHHHHHHHHTT-SSHHHHHHHHHHHHHHHHHHHHHHH-

pLDDT: mean 88.42, std 14.65, range [33.12, 98.44]